Protein AF-A0A2I2KZJ0-F1 (afdb_monomer)

Sequence (328 aa):
MTGVVAREESARGPGPATGVVRAPDATVTELGDTELGDTAPAVASHPLDNPALGSLLGAHAHLAVRRGRVLRYPSDVAPFVALPDDPDSDTWRDVADLLSPGAILPLVDVGNAGPPGWEVLGSAGGVQLVDADLIAAPDGEAVRLGPDDVEDILALIERTRPGPFQARTIELGTYLGIRRGGRLVAMAGERLHPPGWTEISAVCTDPAVRGQGLATRLVRAVAAGIRERGETPFLHTAADNTGAIRLYEHLGFRLRRQVRFTLARVPGTPADGPLPSKPFADAHDAGAPHSAVVPPVPAPAPRDGSDPTPRDGFAADAGPRGGPGARG

Nearest PDB structures (foldseek):
  3ec4-assembly2_B  TM=9.018E-01  e=2.871E-23  Novosphingobium aromaticivorans DSM 12444
  3ec4-assembly1_A  TM=8.992E-01  e=7.187E-23  Novosphingobium aromaticivorans DSM 12444
  4ius-assembly1_A  TM=6.302E-01  e=5.620E-09  Kribbella flavida DSM 17836
  7pk1-assembly1_A  TM=6.268E-01  e=6.240E-07  Bos taurus
  7b3a-assembly1_A  TM=5.814E-01  e=2.817E-07  Paenibacillus larvae subsp. larvae

pLDDT: mean 75.5, std 26.69, range [26.11, 98.88]

Structure (mmCIF, N/CA/C/O backbone):
data_AF-A0A2I2KZJ0-F1
#
_entry.id   AF-A0A2I2KZJ0-F1
#
loop_
_atom_site.group_PDB
_atom_s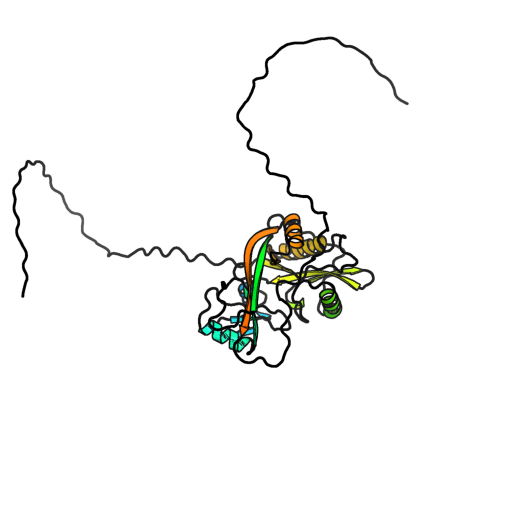ite.id
_atom_site.type_symbol
_atom_site.label_atom_id
_atom_site.label_alt_id
_atom_site.label_comp_id
_atom_site.label_asym_id
_atom_site.label_entity_id
_atom_site.label_seq_id
_atom_site.pdbx_PDB_ins_code
_atom_site.Cartn_x
_atom_site.Cartn_y
_atom_site.Cartn_z
_atom_site.occupancy
_atom_site.B_iso_or_equiv
_atom_site.auth_seq_id
_atom_site.auth_comp_id
_atom_site.auth_asym_id
_atom_site.auth_atom_id
_atom_site.pdbx_PDB_model_num
ATOM 1 N N . MET A 1 1 ? 65.565 22.387 -38.648 1.00 39.06 1 MET A N 1
ATOM 2 C CA . MET A 1 1 ? 65.446 23.044 -37.331 1.00 39.06 1 MET A CA 1
ATOM 3 C C . MET A 1 1 ? 64.611 22.096 -36.474 1.00 39.06 1 MET A C 1
ATOM 5 O O . MET A 1 1 ? 63.409 22.071 -36.673 1.00 39.06 1 MET A O 1
ATOM 9 N N . THR A 1 2 ? 65.164 21.129 -35.721 1.00 28.55 2 THR A N 1
ATOM 10 C CA . THR A 1 2 ? 66.481 21.041 -35.019 1.00 28.55 2 THR A CA 1
ATOM 11 C C . THR A 1 2 ? 66.535 21.999 -33.820 1.00 28.55 2 THR A C 1
ATOM 13 O O . THR A 1 2 ? 66.273 23.172 -34.058 1.00 28.55 2 THR A O 1
ATOM 16 N N . GLY A 1 3 ? 66.880 21.632 -32.571 1.00 26.11 3 GLY A N 1
ATOM 17 C CA . GLY A 1 3 ? 67.171 20.333 -31.900 1.00 26.11 3 GLY A CA 1
ATOM 18 C C . GLY A 1 3 ? 66.501 20.290 -30.492 1.00 26.11 3 GLY A C 1
ATOM 19 O O . GLY A 1 3 ? 65.551 21.037 -30.301 1.00 26.11 3 GLY A O 1
ATOM 20 N N . VAL A 1 4 ? 66.814 19.468 -29.467 1.00 26.92 4 VAL A N 1
ATOM 21 C CA . VAL A 1 4 ? 68.075 18.820 -29.002 1.00 26.92 4 VAL A CA 1
ATOM 22 C C . VAL A 1 4 ? 69.180 19.874 -28.776 1.00 26.92 4 VAL A C 1
ATOM 24 O O . VAL A 1 4 ? 69.439 20.615 -29.716 1.00 26.92 4 VAL A O 1
ATOM 27 N N . VAL A 1 5 ? 69.867 20.088 -27.637 1.00 29.73 5 VAL A N 1
ATOM 28 C CA . VAL A 1 5 ? 70.175 19.426 -26.322 1.00 29.73 5 VAL A CA 1
ATOM 29 C C . VAL A 1 5 ? 70.066 20.514 -25.199 1.00 29.73 5 VAL A C 1
ATOM 31 O O . VAL A 1 5 ? 69.985 21.683 -25.552 1.00 29.73 5 VAL A O 1
ATOM 34 N N . ALA A 1 6 ? 69.925 20.328 -23.871 1.00 27.88 6 ALA A N 1
ATOM 35 C CA . ALA A 1 6 ? 70.498 19.465 -22.809 1.00 27.88 6 ALA A CA 1
ATOM 36 C C . ALA A 1 6 ? 71.827 19.946 -22.140 1.00 27.88 6 ALA A C 1
ATOM 38 O O . ALA A 1 6 ? 72.789 20.209 -22.851 1.00 27.88 6 ALA A O 1
ATOM 39 N N . ARG A 1 7 ? 71.870 19.866 -20.785 1.00 29.20 7 ARG A N 1
ATOM 40 C CA . ARG A 1 7 ? 73.024 19.727 -19.835 1.00 29.20 7 ARG A CA 1
ATOM 41 C C . ARG A 1 7 ? 73.740 20.937 -19.164 1.00 29.20 7 ARG A C 1
ATOM 43 O O . ARG A 1 7 ? 73.647 22.071 -19.607 1.00 29.20 7 ARG A O 1
ATOM 50 N N . GLU A 1 8 ? 74.447 20.547 -18.081 1.00 28.95 8 GLU A N 1
ATOM 51 C CA . GLU A 1 8 ? 75.452 21.192 -17.192 1.00 28.95 8 GLU A CA 1
ATOM 52 C C . GLU A 1 8 ? 74.986 22.263 -16.164 1.00 28.95 8 GLU A C 1
ATOM 54 O O . GLU A 1 8 ? 74.209 23.138 -16.525 1.00 28.95 8 GLU A O 1
ATOM 59 N N . GLU A 1 9 ? 75.398 22.350 -14.875 1.00 29.48 9 GLU A N 1
ATOM 60 C CA . GLU A 1 9 ? 76.060 21.501 -13.825 1.00 29.48 9 GLU A CA 1
ATOM 61 C C . GLU A 1 9 ? 77.161 22.274 -13.024 1.00 29.48 9 GLU A C 1
ATOM 63 O O . GLU A 1 9 ? 77.732 23.233 -13.531 1.00 29.48 9 GLU A O 1
ATOM 68 N N . SER A 1 10 ? 77.482 21.829 -11.786 1.00 31.91 10 SER A N 1
ATOM 69 C CA . SER A 1 10 ? 78.539 22.313 -10.844 1.00 31.91 10 SER A CA 1
ATOM 70 C C . SER A 1 10 ? 78.296 23.647 -10.092 1.00 31.91 10 SER A C 1
ATOM 72 O O . SER A 1 10 ? 77.778 24.591 -10.670 1.00 31.91 10 SER A O 1
ATOM 74 N N . ALA A 1 11 ? 78.691 23.858 -8.813 1.00 32.78 11 ALA A N 1
ATOM 75 C CA . ALA A 1 11 ? 79.296 23.031 -7.726 1.00 32.78 11 ALA A CA 1
ATOM 76 C C . ALA A 1 11 ? 79.111 23.782 -6.342 1.00 32.78 11 ALA A C 1
ATOM 78 O O . ALA A 1 11 ? 78.287 24.686 -6.296 1.00 32.78 11 ALA A O 1
ATOM 79 N N . ARG A 1 12 ? 79.770 23.568 -5.171 1.00 33.50 12 ARG A N 1
ATOM 80 C CA . ARG A 1 12 ? 80.971 22.773 -4.788 1.00 33.50 12 ARG A CA 1
ATOM 81 C C . ARG A 1 12 ? 81.121 22.330 -3.294 1.00 33.50 12 ARG A C 1
ATOM 83 O O . ARG A 1 12 ? 81.939 21.447 -3.067 1.00 33.50 12 ARG A O 1
ATOM 90 N N . GLY A 1 13 ? 80.417 22.880 -2.284 1.00 29.12 13 GLY A N 1
ATOM 91 C CA . GLY A 1 13 ? 80.534 22.485 -0.842 1.00 29.12 13 GLY A CA 1
ATOM 92 C C . GLY A 1 13 ? 80.779 23.656 0.146 1.00 29.12 13 GLY A C 1
ATOM 93 O O . GLY A 1 13 ? 80.518 24.786 -0.270 1.00 29.12 13 GLY A O 1
ATOM 94 N N . PRO A 1 14 ? 81.313 23.460 1.391 1.00 42.22 14 PRO A N 1
ATOM 95 C CA . PRO A 1 14 ? 81.738 22.189 2.030 1.00 42.22 14 PRO A CA 1
ATOM 96 C C . PRO A 1 14 ? 81.503 21.995 3.577 1.00 42.22 14 PRO A C 1
ATOM 98 O O . PRO A 1 14 ? 81.812 22.875 4.372 1.00 42.22 14 PRO A O 1
ATOM 101 N N . GLY A 1 15 ? 81.168 20.761 4.008 1.00 27.44 15 GLY A N 1
ATOM 102 C CA . GLY A 1 15 ? 81.534 20.138 5.319 1.00 27.44 15 GLY A CA 1
ATOM 103 C C . GLY A 1 15 ? 80.960 20.692 6.651 1.00 27.44 15 GLY A C 1
ATOM 104 O O . GLY A 1 15 ? 80.234 21.682 6.629 1.00 27.44 15 GLY A O 1
ATOM 105 N N . PRO A 1 16 ? 81.293 20.092 7.830 1.00 40.75 16 PRO A N 1
ATOM 106 C CA . PRO A 1 16 ? 82.106 18.887 8.091 1.00 40.75 16 PRO A CA 1
ATOM 107 C C . PRO A 1 16 ? 81.351 17.726 8.815 1.00 40.75 16 PRO A C 1
ATOM 109 O O . PRO A 1 16 ? 80.159 17.808 9.085 1.00 40.75 16 PRO A O 1
ATOM 112 N N . ALA A 1 17 ? 82.054 16.621 9.111 1.00 31.12 17 ALA A N 1
ATOM 113 C CA . ALA A 1 17 ? 81.502 15.318 9.538 1.00 31.12 17 ALA A CA 1
ATOM 114 C C . ALA A 1 17 ? 81.618 14.995 11.049 1.00 31.12 17 ALA A C 1
ATOM 116 O O . ALA A 1 17 ? 82.379 15.649 11.757 1.00 31.12 17 ALA A O 1
ATOM 117 N N . THR A 1 18 ? 80.976 13.904 11.517 1.00 30.20 18 THR A N 1
ATOM 118 C CA . THR A 1 18 ? 81.601 12.826 12.345 1.00 30.20 18 THR A CA 1
ATOM 119 C C . THR A 1 18 ? 80.647 11.647 12.650 1.00 30.20 18 THR A C 1
ATOM 121 O O . THR A 1 18 ? 79.442 11.841 12.742 1.00 30.20 18 THR A O 1
ATOM 124 N N . GLY A 1 19 ? 81.201 10.439 12.875 1.00 28.17 19 GLY A N 1
ATOM 125 C CA . GLY A 1 19 ? 80.529 9.310 13.561 1.00 28.17 19 GLY A CA 1
ATOM 126 C C . GLY A 1 19 ? 80.172 8.077 12.706 1.00 28.17 19 GLY A C 1
ATOM 127 O O . GLY A 1 19 ? 79.321 8.158 11.830 1.00 28.17 19 GLY A O 1
ATOM 128 N N . VAL A 1 20 ? 80.777 6.911 12.996 1.00 30.72 20 VAL A N 1
ATOM 129 C CA . VAL A 1 20 ? 80.463 5.599 12.374 1.00 30.72 20 VAL A CA 1
ATOM 130 C C . VAL A 1 20 ? 80.607 4.465 13.399 1.00 30.72 20 VAL A C 1
ATOM 132 O O . VAL A 1 20 ? 81.705 4.284 13.920 1.00 30.72 20 VAL A O 1
ATOM 135 N N . VAL A 1 21 ? 79.564 3.643 13.613 1.00 29.55 21 VAL A N 1
ATOM 136 C CA . VAL A 1 21 ? 79.683 2.293 14.218 1.00 29.55 21 VAL A CA 1
ATOM 137 C C . VAL A 1 21 ? 78.681 1.292 13.602 1.00 29.55 21 VAL A C 1
ATOM 139 O O . VAL A 1 21 ? 77.487 1.351 13.859 1.00 29.55 21 VAL A O 1
ATOM 142 N N . ARG A 1 22 ? 79.232 0.376 12.795 1.00 26.27 22 ARG A N 1
ATOM 143 C CA . ARG A 1 22 ? 78.913 -1.054 12.541 1.00 26.27 22 ARG A CA 1
ATOM 144 C C . ARG A 1 22 ? 77.548 -1.679 12.948 1.00 26.27 22 ARG A C 1
ATOM 146 O O . ARG A 1 22 ? 77.149 -1.620 14.104 1.00 26.27 22 ARG A O 1
ATOM 153 N N . ALA A 1 23 ? 76.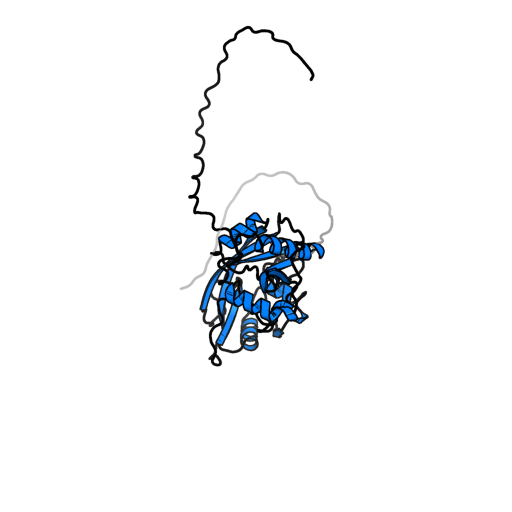970 -2.463 12.025 1.00 31.38 23 ALA A N 1
ATOM 154 C CA . ALA A 1 23 ? 75.890 -3.448 12.251 1.00 31.38 23 ALA A CA 1
ATOM 155 C C . ALA A 1 23 ? 76.406 -4.845 12.703 1.00 31.38 23 ALA A C 1
ATOM 157 O O . ALA A 1 23 ? 77.623 -5.045 12.808 1.00 31.38 23 ALA A O 1
ATOM 158 N N . PRO A 1 24 ? 75.503 -5.815 12.962 1.00 35.47 24 PRO A N 1
ATOM 159 C CA . PRO A 1 24 ? 75.423 -6.979 12.053 1.00 35.47 24 PRO A CA 1
ATOM 160 C C . PRO A 1 24 ? 73.985 -7.416 11.666 1.00 35.47 24 PRO A C 1
ATOM 162 O O . PRO A 1 24 ? 73.004 -6.815 12.093 1.00 35.47 24 PRO A O 1
ATOM 165 N N . ASP A 1 25 ? 73.897 -8.446 10.817 1.00 28.50 25 ASP A N 1
ATOM 166 C CA . ASP A 1 25 ? 72.740 -8.868 10.004 1.00 28.50 25 ASP A CA 1
ATOM 167 C C . ASP A 1 25 ? 71.469 -9.378 10.713 1.00 28.50 25 ASP A C 1
ATOM 169 O O . ASP A 1 25 ? 71.530 -10.086 11.718 1.00 28.50 25 ASP A O 1
ATOM 173 N N . ALA A 1 26 ? 70.331 -9.185 10.028 1.00 29.72 26 ALA A N 1
ATOM 174 C CA . ALA A 1 26 ? 69.198 -10.119 10.016 1.00 29.72 26 ALA A CA 1
ATOM 175 C C . ALA A 1 26 ? 68.416 -10.042 8.677 1.00 29.72 26 ALA A C 1
ATOM 177 O O . ALA A 1 26 ? 67.566 -9.179 8.499 1.00 29.72 26 ALA A O 1
ATOM 178 N N . THR A 1 27 ? 68.745 -10.946 7.744 1.00 29.61 27 THR A N 1
ATOM 179 C CA . THR A 1 27 ? 67.929 -11.471 6.613 1.00 29.61 27 THR A CA 1
ATOM 180 C C . THR A 1 27 ? 66.821 -10.605 5.979 1.00 29.61 27 THR A C 1
ATOM 182 O O . THR A 1 27 ? 65.762 -10.393 6.565 1.00 29.61 27 THR A O 1
ATOM 185 N N . VAL A 1 28 ? 66.983 -10.295 4.686 1.00 30.67 28 VAL A N 1
ATOM 186 C CA . VAL A 1 28 ? 65.907 -9.807 3.798 1.00 30.67 28 VAL A CA 1
ATOM 187 C C . VAL A 1 28 ? 64.782 -10.840 3.660 1.00 30.67 28 VAL A C 1
ATOM 189 O O . VAL A 1 28 ? 65.042 -12.016 3.407 1.00 30.67 28 VAL A O 1
ATOM 192 N N . THR A 1 29 ? 63.526 -10.394 3.725 1.00 30.47 29 THR A N 1
ATOM 193 C CA . THR A 1 29 ? 62.368 -11.085 3.129 1.00 30.47 29 THR A CA 1
ATOM 194 C C . THR A 1 29 ? 61.312 -10.042 2.761 1.00 30.47 29 THR A C 1
ATOM 196 O O . THR A 1 29 ? 60.392 -9.776 3.531 1.00 30.47 29 THR A O 1
ATOM 199 N N . GLU A 1 30 ? 61.457 -9.418 1.591 1.00 29.36 30 GLU A N 1
ATOM 200 C CA . GLU A 1 30 ? 60.399 -8.572 1.031 1.00 29.36 30 GLU A CA 1
ATOM 201 C C . GLU A 1 30 ? 59.305 -9.473 0.444 1.00 29.36 30 GLU A C 1
ATOM 203 O O . GLU A 1 30 ? 59.494 -10.138 -0.575 1.00 29.36 30 GLU A O 1
ATOM 208 N N . LEU A 1 31 ? 58.163 -9.524 1.131 1.00 35.72 31 LEU A N 1
ATOM 209 C CA . LEU A 1 31 ? 56.907 -10.006 0.564 1.00 35.72 31 LEU A CA 1
ATOM 210 C C . LEU A 1 31 ? 56.256 -8.828 -0.166 1.00 35.72 31 LEU A C 1
ATOM 212 O O . LEU A 1 31 ? 56.188 -7.731 0.382 1.00 35.72 31 LEU A O 1
ATOM 216 N N . GLY A 1 32 ? 55.856 -9.057 -1.417 1.00 29.45 32 GLY A N 1
ATOM 217 C CA . GLY A 1 32 ? 55.590 -7.985 -2.378 1.00 29.45 32 GLY A CA 1
ATOM 218 C C . GLY A 1 32 ? 54.376 -7.107 -2.072 1.00 29.45 32 GLY A C 1
ATOM 219 O O . GLY A 1 32 ? 53.441 -7.513 -1.376 1.00 29.45 32 GLY A O 1
ATOM 220 N N . ASP A 1 33 ? 54.395 -5.915 -2.673 1.00 36.22 33 ASP A N 1
ATOM 221 C CA . ASP A 1 33 ? 53.327 -4.922 -2.603 1.00 36.22 33 ASP A CA 1
ATOM 222 C C . ASP A 1 33 ? 51.964 -5.545 -2.920 1.00 36.22 33 ASP A C 1
ATOM 224 O O . ASP A 1 33 ? 51.686 -5.979 -4.039 1.00 36.22 33 ASP A O 1
ATOM 228 N N . THR A 1 34 ? 51.095 -5.576 -1.913 1.00 34.12 34 THR A N 1
ATOM 229 C CA . THR A 1 34 ? 49.680 -5.895 -2.083 1.00 34.12 34 THR A CA 1
ATOM 230 C C . THR A 1 34 ? 48.907 -4.619 -1.805 1.00 34.12 34 THR A C 1
ATOM 232 O O . THR A 1 34 ? 48.799 -4.203 -0.651 1.00 34.12 34 THR A O 1
ATOM 235 N N . GLU A 1 35 ? 48.394 -3.979 -2.856 1.00 37.09 35 GLU A N 1
ATOM 236 C CA . GLU A 1 35 ? 47.525 -2.814 -2.707 1.00 37.09 35 GLU A CA 1
ATOM 237 C C . GLU A 1 35 ? 46.294 -3.200 -1.879 1.00 37.09 35 GLU A C 1
ATOM 239 O O . GLU A 1 35 ? 45.410 -3.928 -2.337 1.00 37.09 35 GLU A O 1
ATOM 244 N N . LEU A 1 36 ? 46.219 -2.685 -0.650 1.00 38.47 36 LEU A N 1
ATOM 245 C CA . LEU A 1 36 ? 44.990 -2.665 0.136 1.00 38.47 36 LEU A CA 1
ATOM 246 C C . LEU A 1 36 ? 44.047 -1.631 -0.482 1.00 38.47 36 LEU A C 1
ATOM 248 O O . LEU A 1 36 ? 43.908 -0.511 0.008 1.00 38.47 36 LEU A O 1
ATOM 252 N N . GLY A 1 37 ? 43.427 -2.017 -1.597 1.00 35.66 37 GLY A N 1
ATOM 253 C CA . GLY A 1 37 ? 42.339 -1.271 -2.206 1.00 35.66 37 GLY A CA 1
ATOM 254 C C . GLY A 1 37 ? 41.192 -1.159 -1.209 1.00 35.66 37 GLY A C 1
ATOM 255 O O . GLY A 1 37 ? 40.518 -2.150 -0.930 1.00 35.66 37 GLY A O 1
ATOM 256 N N . ASP A 1 38 ? 40.985 0.044 -0.673 1.00 40.66 38 ASP A N 1
ATOM 257 C CA . ASP A 1 38 ? 39.919 0.360 0.279 1.00 40.66 38 ASP A CA 1
ATOM 258 C C . ASP A 1 38 ? 38.555 0.406 -0.428 1.00 40.66 38 ASP A C 1
ATOM 260 O O . ASP A 1 38 ? 37.918 1.448 -0.595 1.00 40.66 38 ASP A O 1
ATOM 264 N N . THR A 1 39 ? 38.097 -0.760 -0.888 1.00 43.25 39 THR A N 1
ATOM 265 C CA . THR A 1 39 ? 36.690 -0.978 -1.206 1.00 43.25 39 THR A CA 1
ATOM 266 C C . THR A 1 39 ? 35.924 -1.047 0.107 1.00 43.25 39 THR A C 1
ATOM 268 O O . THR A 1 39 ? 35.625 -2.136 0.610 1.00 43.25 39 THR A O 1
ATOM 271 N N . ALA A 1 40 ? 35.607 0.129 0.654 1.00 40.22 40 ALA A N 1
ATOM 272 C CA . ALA A 1 40 ? 34.630 0.274 1.722 1.00 40.22 40 ALA A CA 1
ATOM 273 C C . ALA A 1 40 ? 33.394 -0.587 1.385 1.00 40.22 40 ALA A C 1
ATOM 275 O O . ALA A 1 40 ? 32.919 -0.546 0.242 1.00 40.22 40 ALA A O 1
ATOM 276 N N . PRO A 1 41 ? 32.891 -1.407 2.326 1.00 39.59 41 PRO A N 1
ATOM 277 C CA . PRO A 1 41 ? 31.859 -2.387 2.021 1.00 39.59 41 PRO A CA 1
ATOM 278 C C . PRO A 1 41 ? 30.624 -1.679 1.471 1.00 39.59 41 PRO A C 1
ATOM 280 O O . PRO A 1 41 ? 30.109 -0.752 2.099 1.00 39.59 41 PRO A O 1
ATOM 283 N N . ALA A 1 42 ? 30.153 -2.123 0.302 1.00 50.34 42 ALA A N 1
ATOM 284 C CA . ALA A 1 42 ? 28.948 -1.590 -0.317 1.00 50.34 42 ALA A CA 1
ATOM 285 C C . ALA A 1 42 ? 27.796 -1.672 0.693 1.00 50.34 42 ALA A C 1
ATOM 287 O O . ALA A 1 42 ? 27.386 -2.764 1.091 1.00 50.34 42 ALA A O 1
ATOM 288 N N . VAL A 1 43 ? 27.330 -0.508 1.156 1.00 50.97 43 VAL A N 1
ATOM 289 C CA . VAL A 1 43 ? 26.323 -0.419 2.215 1.00 50.97 43 VAL A CA 1
ATOM 290 C C . VAL A 1 43 ? 25.049 -1.070 1.695 1.00 50.97 43 VAL A C 1
ATOM 292 O O . VAL A 1 43 ? 24.444 -0.568 0.750 1.00 50.97 43 VAL A O 1
ATOM 295 N N . ALA A 1 44 ? 24.671 -2.206 2.285 1.00 63.28 44 ALA A N 1
ATOM 296 C CA . ALA A 1 44 ? 23.503 -2.962 1.855 1.00 63.28 44 ALA A CA 1
ATOM 297 C C . ALA A 1 44 ? 22.259 -2.060 1.880 1.00 63.28 44 ALA A C 1
ATOM 299 O O . ALA A 1 44 ? 21.965 -1.445 2.911 1.00 63.28 44 ALA A O 1
ATOM 300 N N . SER A 1 45 ? 21.549 -1.966 0.751 1.00 84.25 45 SER A N 1
ATOM 301 C CA . SER A 1 45 ? 20.348 -1.138 0.649 1.00 84.25 45 SER A CA 1
ATOM 302 C C . SER A 1 45 ? 19.301 -1.613 1.661 1.00 84.25 45 SER A C 1
ATOM 304 O O . SER A 1 45 ? 19.106 -2.811 1.890 1.00 84.25 45 SER A O 1
ATOM 306 N N . HIS A 1 46 ? 18.659 -0.666 2.348 1.00 92.88 46 HIS A N 1
ATOM 307 C CA . HIS A 1 46 ? 17.712 -1.003 3.407 1.00 92.88 46 HIS A CA 1
ATOM 308 C C . HIS A 1 46 ? 16.469 -1.663 2.780 1.00 92.88 46 HIS A C 1
ATOM 310 O O . HIS A 1 46 ? 16.042 -1.221 1.712 1.00 92.88 46 HIS A O 1
ATOM 316 N N . PRO A 1 47 ? 15.798 -2.637 3.429 1.00 94.25 47 PRO A N 1
ATOM 317 C CA . PRO A 1 47 ? 14.631 -3.318 2.844 1.00 94.25 47 PRO A CA 1
ATOM 318 C C . PRO A 1 47 ? 13.487 -2.386 2.400 1.00 94.25 47 PRO A C 1
ATOM 320 O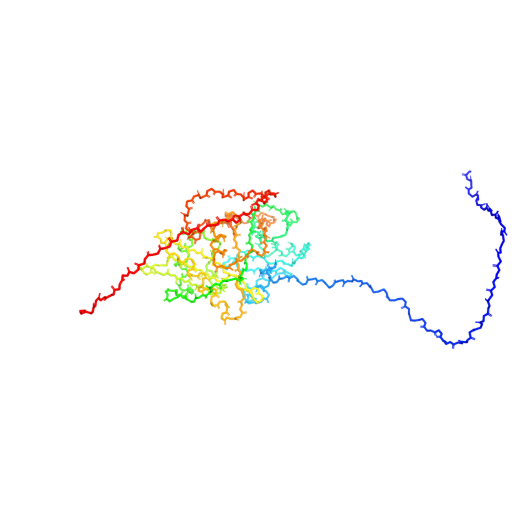 O . PRO A 1 47 ? 12.687 -2.749 1.541 1.00 94.25 47 PRO A O 1
ATOM 323 N N . LEU A 1 48 ? 13.422 -1.175 2.967 1.00 94.88 48 LEU A N 1
ATOM 324 C CA . LEU A 1 48 ? 12.462 -0.128 2.596 1.00 94.88 48 LEU A CA 1
ATOM 325 C C . LEU A 1 48 ? 12.922 0.826 1.482 1.00 94.88 48 LEU A C 1
ATOM 327 O O . LEU A 1 48 ? 12.148 1.699 1.098 1.00 94.88 48 LEU A O 1
ATOM 331 N N . ASP A 1 49 ? 14.142 0.714 0.962 1.00 92.81 49 ASP A N 1
ATOM 332 C CA . ASP A 1 49 ? 14.562 1.497 -0.209 1.00 92.81 49 ASP A CA 1
ATOM 333 C C . ASP A 1 49 ? 14.052 0.871 -1.512 1.00 92.81 49 ASP A C 1
ATOM 335 O O . ASP A 1 49 ? 13.674 1.599 -2.425 1.00 92.81 49 ASP A O 1
ATOM 339 N N . ASN A 1 50 ? 13.900 -0.459 -1.545 1.00 92.88 50 ASN A N 1
ATOM 340 C CA . ASN A 1 50 ? 13.239 -1.180 -2.634 1.00 92.88 50 ASN A CA 1
ATOM 341 C C . ASN A 1 50 ? 12.189 -2.191 -2.103 1.00 92.88 50 ASN A C 1
ATOM 343 O O . ASN A 1 50 ? 12.339 -3.412 -2.241 1.00 92.88 50 ASN A O 1
ATOM 347 N N . PRO A 1 51 ? 11.103 -1.707 -1.463 1.00 95.12 51 PRO A N 1
ATOM 348 C CA . PRO A 1 51 ? 10.168 -2.557 -0.725 1.00 95.12 51 PRO A CA 1
ATOM 349 C C . PRO A 1 51 ? 9.352 -3.475 -1.641 1.00 95.12 51 PRO A C 1
ATOM 351 O O . PRO A 1 51 ? 8.964 -4.569 -1.230 1.00 95.12 51 PRO A O 1
ATOM 354 N N . ALA A 1 52 ? 9.115 -3.074 -2.895 1.00 95.44 52 ALA A N 1
ATOM 355 C CA . ALA A 1 52 ? 8.447 -3.913 -3.886 1.00 95.44 52 ALA A CA 1
ATOM 356 C C . ALA A 1 52 ? 9.317 -5.119 -4.288 1.00 95.44 52 ALA A C 1
ATOM 358 O O . ALA A 1 52 ? 8.803 -6.238 -4.335 1.00 95.44 52 ALA A O 1
ATOM 359 N N . LEU A 1 53 ? 10.627 -4.920 -4.502 1.00 95.38 53 LEU A N 1
ATOM 360 C CA . LEU A 1 53 ? 11.566 -6.008 -4.792 1.00 95.38 53 LEU A CA 1
ATOM 361 C C . LEU A 1 53 ? 11.689 -6.959 -3.599 1.00 95.38 53 LEU A C 1
ATOM 363 O O . LEU A 1 53 ? 11.549 -8.168 -3.768 1.00 95.38 53 LEU A O 1
ATOM 367 N N . GLY A 1 54 ? 11.860 -6.418 -2.388 1.00 96.38 54 GLY A N 1
ATOM 368 C CA . GLY A 1 54 ? 11.910 -7.217 -1.160 1.00 96.38 54 GLY A CA 1
ATOM 369 C C . GLY A 1 54 ? 10.641 -8.048 -0.931 1.00 96.38 54 GLY A C 1
ATOM 370 O O . GLY A 1 54 ? 10.738 -9.205 -0.531 1.00 96.38 54 GLY A O 1
ATOM 371 N N . SER A 1 55 ? 9.461 -7.501 -1.250 1.00 98.12 55 SER A N 1
ATOM 372 C CA . SER A 1 55 ? 8.187 -8.235 -1.172 1.00 98.12 55 SER A CA 1
ATOM 373 C C . SER A 1 55 ? 8.133 -9.398 -2.167 1.00 98.12 55 SER A C 1
ATOM 375 O O . SER A 1 55 ? 7.848 -10.530 -1.786 1.00 98.12 55 SER A O 1
ATOM 377 N N . LEU A 1 56 ? 8.422 -9.123 -3.445 1.00 98.25 56 LEU A N 1
ATOM 378 C CA . LEU A 1 56 ? 8.293 -10.080 -4.554 1.00 98.25 56 LEU A CA 1
ATOM 379 C C . LEU A 1 56 ? 9.418 -11.134 -4.592 1.00 98.25 56 LEU A C 1
ATOM 381 O O . LEU A 1 56 ? 9.283 -12.146 -5.276 1.00 98.25 56 LEU A O 1
ATOM 385 N N . LEU A 1 57 ? 10.512 -10.923 -3.855 1.00 97.25 57 LEU A N 1
ATOM 386 C CA . LEU A 1 57 ? 11.525 -11.945 -3.555 1.00 97.25 57 LEU A CA 1
ATOM 387 C C . LEU A 1 57 ? 11.239 -12.717 -2.252 1.00 97.25 57 LEU A C 1
ATOM 389 O O . LEU A 1 57 ? 11.807 -13.789 -2.057 1.00 97.25 57 LEU A O 1
ATOM 393 N N . GLY A 1 58 ? 10.401 -12.168 -1.368 1.00 97.12 58 GLY A N 1
ATOM 394 C CA . GLY A 1 58 ? 10.074 -12.702 -0.046 1.00 97.12 58 GLY A CA 1
ATOM 395 C C . GLY A 1 58 ? 8.643 -13.233 0.041 1.00 97.12 58 GLY A C 1
ATOM 396 O O . GLY A 1 58 ? 8.259 -14.135 -0.703 1.00 97.12 58 GLY A O 1
ATOM 397 N N . ALA A 1 59 ? 7.842 -12.682 0.958 1.00 97.81 59 ALA A N 1
ATOM 398 C CA . ALA A 1 59 ? 6.488 -13.161 1.260 1.00 97.81 59 ALA A CA 1
ATOM 399 C C . ALA A 1 59 ? 5.571 -13.244 0.020 1.00 97.81 59 ALA A C 1
ATOM 401 O O . ALA A 1 59 ? 4.782 -14.181 -0.120 1.00 97.81 59 ALA A O 1
ATOM 402 N N . HIS A 1 60 ? 5.715 -12.309 -0.924 1.00 98.50 60 HIS A N 1
ATOM 403 C CA . HIS A 1 60 ? 4.905 -12.231 -2.143 1.00 98.50 60 HIS A CA 1
ATOM 404 C C . HIS A 1 60 ? 5.557 -12.923 -3.353 1.00 98.50 60 HIS A C 1
ATOM 406 O O . HIS A 1 60 ? 5.106 -12.731 -4.480 1.00 98.50 60 HIS A O 1
ATOM 412 N N . ALA A 1 61 ? 6.567 -13.780 -3.155 1.00 98.31 61 ALA A N 1
ATOM 413 C CA . ALA A 1 61 ? 7.149 -14.592 -4.231 1.00 98.31 61 ALA A CA 1
ATOM 414 C C . ALA A 1 61 ? 6.110 -15.489 -4.938 1.00 98.31 61 ALA A C 1
ATOM 416 O O . ALA A 1 61 ? 6.223 -15.748 -6.134 1.00 98.31 61 ALA A O 1
ATOM 417 N N . HIS A 1 62 ? 5.055 -15.905 -4.228 1.00 97.94 62 HIS A N 1
ATOM 418 C CA . HIS A 1 62 ? 3.926 -16.654 -4.792 1.00 97.94 62 HIS A CA 1
ATOM 419 C C . HIS A 1 62 ? 3.024 -15.818 -5.729 1.00 97.94 62 HIS A C 1
ATOM 421 O O . HIS A 1 62 ? 2.257 -16.382 -6.506 1.00 97.94 62 HIS A O 1
ATOM 427 N N . LEU A 1 63 ? 3.147 -14.485 -5.691 1.00 98.06 63 LEU A N 1
ATOM 428 C CA . LEU A 1 63 ? 2.483 -13.526 -6.581 1.00 98.06 63 LEU A CA 1
ATOM 429 C C . LEU A 1 63 ? 3.441 -12.972 -7.654 1.00 98.06 63 LEU A C 1
ATOM 431 O O . LEU A 1 63 ? 3.053 -12.095 -8.418 1.00 98.06 63 LEU A O 1
ATOM 435 N N . ALA A 1 64 ? 4.699 -13.416 -7.719 1.00 97.62 64 ALA A N 1
ATOM 436 C CA . ALA A 1 64 ? 5.712 -12.752 -8.534 1.00 97.62 64 ALA A CA 1
ATOM 437 C C . ALA A 1 64 ? 5.707 -13.202 -10.006 1.00 97.62 64 ALA A C 1
ATOM 439 O O . ALA A 1 64 ? 6.127 -14.309 -10.345 1.00 97.62 64 ALA A O 1
ATOM 440 N N . VAL A 1 65 ? 5.330 -12.294 -10.911 1.00 97.12 65 VAL A N 1
ATOM 441 C CA . VAL A 1 65 ? 5.558 -12.450 -12.354 1.00 97.12 65 VAL A CA 1
ATOM 442 C C . VAL A 1 65 ? 6.955 -11.913 -12.679 1.00 97.12 65 VAL A C 1
ATOM 444 O O . VAL A 1 65 ? 7.220 -10.724 -12.493 1.00 97.12 65 VAL A O 1
ATOM 447 N N . ARG A 1 66 ? 7.859 -12.781 -13.148 1.00 96.38 66 ARG A N 1
ATOM 448 C CA . ARG A 1 66 ? 9.273 -12.458 -13.415 1.00 96.38 66 ARG A CA 1
ATOM 449 C C . ARG A 1 66 ? 9.579 -12.374 -14.908 1.00 96.38 66 ARG A C 1
ATOM 451 O O . ARG A 1 66 ? 9.178 -13.253 -15.667 1.00 96.38 66 ARG A O 1
ATOM 458 N N . ARG A 1 67 ? 10.424 -11.413 -15.291 1.00 95.25 67 ARG A N 1
ATOM 459 C CA . ARG A 1 67 ? 11.225 -11.472 -16.520 1.00 95.25 67 ARG A CA 1
ATOM 460 C C . ARG A 1 67 ? 12.642 -10.970 -16.227 1.00 95.25 67 ARG A C 1
ATOM 462 O O . ARG A 1 67 ? 12.804 -9.853 -15.753 1.00 95.25 67 ARG A O 1
ATOM 469 N N . GLY A 1 68 ? 13.645 -11.833 -16.407 1.00 93.69 68 GLY A N 1
ATOM 470 C CA . GLY A 1 68 ? 15.040 -11.548 -16.046 1.00 93.69 68 GLY A CA 1
ATOM 471 C C . GLY A 1 68 ? 15.201 -11.014 -14.614 1.00 93.69 68 GLY A C 1
ATOM 472 O O . GLY A 1 68 ? 14.881 -11.712 -13.638 1.00 93.69 68 GLY A O 1
ATOM 473 N N . ARG A 1 69 ? 15.698 -9.773 -14.495 1.00 93.25 69 ARG A N 1
ATOM 474 C CA . ARG A 1 69 ? 15.856 -9.047 -13.215 1.00 93.25 69 ARG A CA 1
ATOM 475 C C . ARG A 1 69 ? 14.582 -8.324 -12.746 1.00 93.25 69 ARG A C 1
ATOM 477 O O . ARG A 1 69 ? 14.527 -7.917 -11.590 1.00 93.25 69 ARG A O 1
ATOM 484 N N . VAL A 1 70 ? 13.569 -8.183 -13.602 1.00 94.88 70 VAL A N 1
ATOM 485 C CA . VAL A 1 70 ? 12.310 -7.476 -13.320 1.00 94.88 70 VAL A CA 1
ATOM 486 C C . VAL A 1 70 ? 11.294 -8.411 -12.662 1.00 94.88 70 VAL A C 1
ATOM 488 O O . VAL A 1 70 ? 11.096 -9.548 -13.104 1.00 94.88 70 VAL A O 1
ATOM 491 N N . LEU A 1 71 ? 10.600 -7.909 -11.639 1.00 96.19 71 LEU A N 1
ATOM 492 C CA . LEU A 1 71 ? 9.427 -8.547 -11.037 1.00 96.19 71 LEU A CA 1
ATOM 493 C C . LEU A 1 71 ? 8.220 -7.609 -11.105 1.00 96.19 71 LEU A C 1
ATOM 495 O O . LEU A 1 71 ? 8.368 -6.393 -11.028 1.00 96.19 71 LEU A O 1
ATOM 499 N N . ARG A 1 72 ? 7.009 -8.159 -11.171 1.00 95.31 72 ARG A N 1
ATOM 500 C CA . ARG A 1 72 ? 5.774 -7.413 -10.901 1.00 95.31 72 ARG A CA 1
ATOM 501 C C . ARG A 1 72 ? 4.706 -8.296 -10.276 1.00 95.31 72 ARG A C 1
ATOM 503 O O . ARG A 1 72 ? 4.769 -9.521 -10.373 1.00 95.31 72 ARG A O 1
ATOM 510 N N . TYR A 1 73 ? 3.688 -7.656 -9.719 1.00 95.75 73 TYR A N 1
ATOM 511 C CA . TYR A 1 73 ? 2.430 -8.325 -9.401 1.00 95.75 73 TYR A CA 1
ATOM 512 C C . TYR A 1 73 ? 1.582 -8.547 -10.678 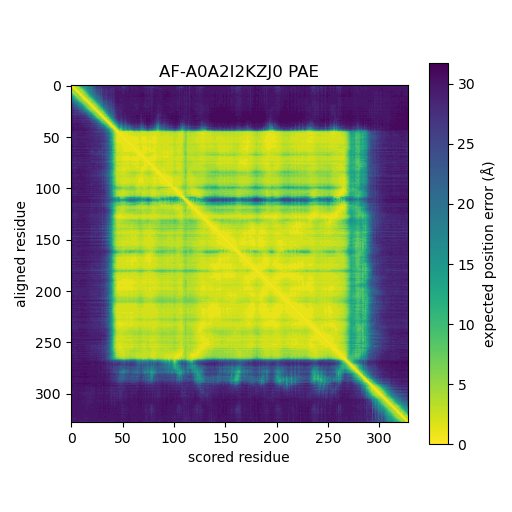1.00 95.75 73 TYR A C 1
ATOM 514 O O . TYR A 1 73 ? 1.796 -7.898 -11.714 1.00 95.75 73 TYR A O 1
ATOM 522 N N . PRO A 1 74 ? 0.596 -9.457 -10.639 1.00 94.94 74 PRO A N 1
ATOM 523 C CA . PRO A 1 74 ? -0.530 -9.472 -11.562 1.00 94.94 74 PRO A CA 1
ATOM 524 C C . PRO A 1 74 ? -1.290 -8.136 -11.520 1.00 94.94 74 PRO A C 1
ATOM 526 O O . PRO A 1 74 ? -1.420 -7.520 -10.462 1.00 94.94 74 PRO A O 1
ATOM 529 N N . SER A 1 75 ? -1.794 -7.675 -12.666 1.00 90.62 75 SER A N 1
ATOM 530 C CA . SER A 1 75 ? -2.460 -6.366 -12.802 1.00 90.62 75 SER A CA 1
ATOM 531 C C . SER A 1 75 ? -3.792 -6.267 -12.046 1.00 90.62 75 SER A C 1
ATOM 533 O O . SER A 1 75 ? -4.238 -5.173 -11.718 1.00 90.62 75 SER A O 1
ATOM 535 N N . ASP A 1 76 ? -4.402 -7.413 -11.756 1.00 93.19 76 ASP A N 1
ATOM 536 C CA . ASP A 1 76 ? -5.578 -7.628 -10.912 1.00 93.19 76 ASP A CA 1
ATOM 537 C C . ASP A 1 76 ? -5.249 -7.718 -9.406 1.00 93.19 76 ASP A C 1
ATOM 539 O O . ASP A 1 76 ? -6.167 -7.715 -8.585 1.00 93.19 76 ASP A O 1
ATOM 543 N N . VAL A 1 77 ? -3.961 -7.749 -9.035 1.00 95.38 77 VAL A N 1
ATOM 544 C CA . VAL A 1 77 ? -3.462 -7.762 -7.647 1.00 95.38 77 VAL A CA 1
ATOM 545 C C . VAL A 1 77 ? -2.880 -6.401 -7.254 1.00 95.38 77 VAL A C 1
ATOM 547 O O . VAL A 1 77 ? -3.331 -5.807 -6.276 1.00 95.38 77 VAL A O 1
ATOM 550 N N . ALA A 1 78 ? -1.894 -5.880 -7.993 1.00 92.56 78 ALA A N 1
ATOM 551 C CA . ALA A 1 78 ? -1.283 -4.576 -7.717 1.00 92.56 78 ALA A CA 1
ATOM 552 C C . ALA A 1 78 ? -0.575 -3.987 -8.954 1.00 92.56 78 ALA A C 1
ATOM 554 O O . ALA A 1 78 ? -0.070 -4.736 -9.789 1.00 92.56 78 ALA A O 1
ATOM 555 N N . PRO A 1 79 ? -0.450 -2.650 -9.064 1.00 89.69 79 PRO A N 1
ATOM 556 C CA . PRO A 1 79 ? 0.212 -2.015 -10.204 1.00 89.69 79 PRO A CA 1
ATOM 557 C C . PRO A 1 79 ? 1.750 -1.998 -10.098 1.00 89.69 79 PRO A C 1
ATOM 559 O O . PRO A 1 79 ? 2.411 -1.506 -11.008 1.00 89.69 79 PRO A O 1
ATOM 562 N N . PHE A 1 80 ? 2.339 -2.460 -8.987 1.00 90.69 80 PHE A N 1
ATOM 563 C CA . PHE A 1 80 ? 3.766 -2.267 -8.719 1.00 90.69 80 PHE A CA 1
ATOM 564 C C . PHE A 1 80 ? 4.670 -3.179 -9.554 1.00 90.69 80 PHE A C 1
ATOM 566 O O . PHE A 1 80 ? 4.464 -4.393 -9.647 1.00 90.69 80 PHE A O 1
ATOM 573 N N . VAL A 1 81 ? 5.734 -2.570 -10.073 1.00 91.75 81 VAL A N 1
ATOM 574 C CA . VAL A 1 81 ? 6.858 -3.223 -10.742 1.00 91.75 81 VAL A CA 1
ATOM 575 C C . VAL A 1 81 ? 8.100 -2.972 -9.898 1.00 91.75 81 VAL A C 1
ATOM 577 O O . VAL A 1 81 ? 8.322 -1.859 -9.426 1.00 91.75 81 VAL A O 1
ATOM 580 N N . ALA A 1 82 ? 8.892 -4.014 -9.691 1.00 92.38 82 ALA A N 1
ATOM 581 C CA . ALA A 1 82 ? 10.141 -3.975 -8.959 1.00 92.38 82 ALA A CA 1
ATOM 582 C C . ALA A 1 82 ? 11.314 -4.172 -9.921 1.00 92.38 82 ALA A C 1
ATOM 584 O O . ALA A 1 82 ? 11.350 -5.118 -10.714 1.00 92.38 82 ALA A O 1
ATOM 585 N N . LEU A 1 83 ? 12.271 -3.256 -9.824 1.00 91.94 83 LEU A N 1
ATOM 586 C CA . LEU A 1 83 ? 13.500 -3.219 -10.607 1.00 91.94 83 LEU A CA 1
ATOM 587 C C . LEU A 1 83 ? 14.692 -3.480 -9.676 1.00 91.94 83 LEU A C 1
ATOM 589 O O . LEU A 1 83 ? 14.568 -3.232 -8.476 1.00 91.94 83 LEU A O 1
ATOM 593 N N . PRO A 1 84 ? 15.843 -3.942 -10.189 1.00 89.94 84 PRO A N 1
ATOM 594 C CA . PRO A 1 84 ? 17.106 -3.814 -9.469 1.00 89.94 84 PRO A CA 1
ATOM 595 C C . PRO A 1 84 ? 17.442 -2.337 -9.203 1.00 89.94 84 PRO A C 1
ATOM 597 O O . PRO A 1 84 ? 17.068 -1.468 -9.990 1.00 89.94 84 PRO A O 1
ATOM 600 N N . ASP A 1 85 ? 18.203 -2.079 -8.136 1.00 84.44 85 ASP A N 1
ATOM 601 C CA . ASP A 1 85 ? 18.609 -0.727 -7.713 1.00 84.44 85 ASP A CA 1
ATOM 602 C C . ASP A 1 85 ? 19.441 0.015 -8.791 1.00 84.44 85 ASP A C 1
ATOM 604 O O . ASP A 1 85 ? 19.425 1.243 -8.840 1.00 84.44 85 ASP A O 1
ATOM 608 N N . ASP A 1 86 ? 20.100 -0.729 -9.693 1.00 85.62 86 ASP A N 1
ATOM 609 C CA . ASP A 1 86 ? 20.732 -0.229 -10.926 1.00 85.62 86 ASP A CA 1
ATOM 610 C C . ASP A 1 86 ? 20.148 -0.943 -12.180 1.00 85.62 86 ASP A C 1
ATOM 612 O O . ASP A 1 86 ? 20.517 -2.096 -12.482 1.00 85.62 86 ASP A O 1
ATOM 616 N N . PRO A 1 87 ? 19.167 -0.316 -12.871 1.00 88.38 87 PRO A N 1
ATOM 617 C CA . PRO A 1 87 ? 18.482 -0.872 -14.039 1.00 88.38 87 PRO A CA 1
ATOM 618 C C . PRO A 1 87 ? 19.170 -0.502 -15.368 1.00 88.38 87 PRO A C 1
ATOM 620 O O . PRO A 1 87 ? 19.080 0.623 -15.868 1.00 88.38 87 PRO A O 1
ATOM 623 N N . ASP A 1 88 ? 19.801 -1.502 -15.983 1.00 88.94 88 ASP A N 1
ATOM 624 C CA . ASP A 1 88 ? 20.483 -1.407 -17.280 1.00 88.94 88 ASP A CA 1
ATOM 625 C C . ASP A 1 88 ? 19.524 -1.446 -18.493 1.00 88.94 88 ASP A C 1
ATOM 627 O O . ASP A 1 88 ? 18.305 -1.598 -18.374 1.00 88.94 88 ASP A O 1
ATOM 631 N N . SER A 1 89 ? 20.080 -1.337 -19.706 1.00 88.62 89 SER A N 1
ATOM 632 C CA . SER A 1 89 ? 19.324 -1.400 -20.968 1.00 88.62 89 SER A CA 1
ATOM 633 C C . SER A 1 89 ? 18.523 -2.686 -21.174 1.00 88.62 89 SER A C 1
ATOM 635 O O . SER A 1 89 ? 17.585 -2.706 -21.972 1.00 88.62 89 SER A O 1
ATOM 637 N N . ASP A 1 90 ? 18.915 -3.759 -20.499 1.00 91.19 90 ASP A N 1
ATOM 638 C CA . ASP A 1 90 ? 18.373 -5.101 -20.668 1.00 91.19 90 ASP A CA 1
ATOM 639 C C . ASP A 1 90 ? 17.195 -5.291 -19.711 1.00 91.19 90 ASP A C 1
ATOM 641 O O . ASP A 1 90 ? 16.122 -5.719 -20.129 1.00 91.19 90 ASP A O 1
ATOM 645 N N . THR A 1 91 ? 17.338 -4.781 -18.486 1.00 92.00 91 THR A N 1
ATOM 646 C CA . THR A 1 91 ? 16.257 -4.544 -17.528 1.00 92.00 91 THR A CA 1
ATOM 647 C C . THR A 1 91 ? 15.140 -3.725 -18.174 1.00 92.00 91 THR A C 1
ATOM 649 O O . THR A 1 91 ? 13.987 -4.140 -18.132 1.00 92.00 91 THR A O 1
ATOM 652 N N . TRP A 1 92 ? 15.444 -2.606 -18.844 1.00 90.69 92 TRP A N 1
ATOM 653 C CA . TRP A 1 92 ? 14.404 -1.789 -19.491 1.00 90.69 92 TRP A CA 1
ATOM 654 C C . TRP A 1 92 ? 13.694 -2.487 -20.661 1.00 90.69 92 TRP A C 1
ATOM 656 O O . TRP A 1 92 ? 12.504 -2.242 -20.871 1.00 90.69 92 TRP A O 1
ATOM 666 N N . ARG A 1 93 ? 14.368 -3.393 -21.385 1.00 89.62 93 ARG A N 1
ATOM 667 C CA . ARG A 1 93 ? 13.714 -4.267 -22.378 1.00 89.62 93 ARG A CA 1
ATOM 668 C C . ARG A 1 93 ? 12.797 -5.287 -21.700 1.00 89.62 93 ARG A C 1
ATOM 670 O O . ARG A 1 93 ? 11.640 -5.409 -22.096 1.00 89.62 93 ARG A O 1
ATOM 677 N N . ASP A 1 94 ? 13.257 -5.921 -20.622 1.00 92.69 94 ASP A N 1
ATOM 678 C CA . ASP A 1 94 ? 12.437 -6.847 -19.833 1.00 92.69 94 ASP A CA 1
ATOM 679 C C . ASP A 1 94 ? 11.186 -6.177 -19.238 1.00 92.69 94 ASP A C 1
ATOM 681 O O . ASP A 1 94 ? 10.131 -6.808 -19.201 1.00 92.69 94 ASP A O 1
ATOM 685 N N . VAL A 1 95 ? 11.244 -4.903 -18.823 1.00 91.38 95 VAL A N 1
ATOM 686 C CA . VAL A 1 95 ? 10.041 -4.180 -18.362 1.00 91.38 95 VAL A CA 1
ATOM 687 C C . VAL A 1 95 ? 9.037 -3.979 -19.504 1.00 91.38 95 VAL A C 1
ATOM 689 O O . VAL A 1 95 ? 7.840 -4.189 -19.300 1.00 91.38 95 VAL A O 1
ATOM 692 N N . ALA A 1 96 ? 9.498 -3.597 -20.700 1.00 89.38 96 ALA A N 1
ATOM 693 C CA . ALA A 1 96 ? 8.617 -3.381 -21.851 1.00 89.38 96 ALA A CA 1
ATOM 694 C C . ALA A 1 96 ? 7.900 -4.674 -22.275 1.00 89.38 96 ALA A C 1
ATOM 696 O O . ALA A 1 96 ? 6.675 -4.689 -22.427 1.00 89.38 96 ALA A O 1
ATOM 697 N N . ASP A 1 97 ? 8.647 -5.777 -22.362 1.00 89.25 97 ASP A N 1
ATOM 698 C CA . ASP A 1 97 ? 8.121 -7.103 -22.700 1.00 89.25 97 ASP A CA 1
ATOM 699 C C . ASP A 1 97 ? 7.177 -7.683 -21.622 1.00 89.25 97 ASP A C 1
ATOM 701 O O . ASP A 1 97 ? 6.377 -8.573 -21.909 1.00 89.25 97 ASP A O 1
ATOM 705 N N . LEU A 1 98 ? 7.267 -7.213 -20.371 1.00 89.50 98 LEU A N 1
ATOM 706 C CA . LEU A 1 98 ? 6.494 -7.713 -19.223 1.00 89.50 98 LEU A CA 1
ATOM 707 C C . LEU A 1 98 ? 5.189 -6.932 -18.960 1.00 89.50 98 LEU A C 1
ATOM 709 O O . LEU A 1 98 ? 4.295 -7.444 -18.269 1.00 89.50 98 LEU A O 1
ATOM 713 N N . LEU A 1 99 ? 5.075 -5.708 -19.488 1.00 85.25 99 LEU A N 1
ATOM 714 C CA . LEU A 1 99 ? 3.935 -4.798 -19.288 1.00 85.25 99 LEU A CA 1
ATOM 715 C C . LEU A 1 99 ? 3.065 -4.569 -20.531 1.00 85.25 99 LEU A C 1
ATOM 717 O O . LEU A 1 99 ? 1.919 -4.155 -20.377 1.00 85.25 99 LEU A O 1
ATOM 721 N N . SER A 1 100 ? 3.561 -4.908 -21.724 1.00 82.69 100 SER A N 1
ATOM 722 C CA . SER A 1 100 ? 2.970 -4.593 -23.039 1.00 82.69 100 SER A CA 1
ATOM 723 C C . SER A 1 100 ? 3.105 -3.116 -23.465 1.00 82.69 100 SER A C 1
ATOM 725 O O . SER A 1 100 ? 3.136 -2.222 -22.614 1.00 82.69 100 SER A O 1
ATOM 727 N N . PRO A 1 101 ? 3.154 -2.833 -24.785 1.00 84.50 101 PRO A N 1
ATOM 728 C CA . PRO A 1 101 ? 3.204 -1.474 -25.325 1.00 84.50 101 PRO A CA 1
ATOM 729 C C . PRO A 1 101 ? 2.098 -0.551 -24.804 1.00 84.50 101 PRO A C 1
ATOM 731 O O . PRO A 1 101 ? 0.950 -0.956 -24.627 1.00 84.50 101 PRO A O 1
ATOM 734 N N . GLY A 1 102 ? 2.443 0.716 -24.576 1.00 84.56 102 GLY A N 1
ATOM 735 C CA . GLY A 1 102 ? 1.508 1.767 -24.179 1.00 84.56 102 GLY A CA 1
ATOM 736 C C . GLY A 1 102 ? 1.065 1.770 -22.709 1.00 84.56 102 GLY A C 1
ATOM 737 O O . GLY A 1 102 ? 0.473 2.765 -22.272 1.00 84.56 102 GLY A O 1
ATOM 738 N N . ALA A 1 103 ? 1.361 0.711 -21.947 1.00 87.44 103 ALA A N 1
ATOM 739 C CA . ALA A 1 103 ? 1.014 0.583 -20.532 1.00 87.44 103 ALA A CA 1
ATOM 740 C C . ALA A 1 103 ? 1.719 1.631 -19.647 1.00 87.44 103 ALA A C 1
ATOM 742 O O . ALA A 1 103 ? 2.787 2.142 -19.993 1.00 87.44 103 ALA A O 1
ATOM 743 N N . ILE A 1 104 ? 1.132 1.938 -18.482 1.00 87.50 104 ILE A N 1
ATOM 744 C CA . ILE A 1 104 ? 1.761 2.810 -17.478 1.00 87.50 104 ILE A CA 1
ATOM 745 C C . ILE A 1 104 ? 2.597 1.968 -16.515 1.00 87.50 104 ILE A C 1
ATOM 747 O O . ILE A 1 104 ? 2.078 1.095 -15.822 1.00 87.50 104 ILE A O 1
ATOM 751 N N . LEU A 1 105 ? 3.880 2.300 -16.435 1.00 88.00 105 LEU A N 1
ATOM 752 C CA . LEU A 1 105 ? 4.840 1.820 -15.456 1.00 88.00 105 LEU A CA 1
ATOM 753 C C . LEU A 1 105 ? 4.910 2.828 -14.287 1.00 88.00 105 LEU A C 1
ATOM 755 O O . LEU A 1 105 ? 5.429 3.935 -14.472 1.00 88.00 105 LEU A O 1
ATOM 759 N N . PRO A 1 106 ? 4.392 2.489 -13.090 1.00 86.75 106 PRO A N 1
ATOM 760 C CA . PRO A 1 106 ? 4.635 3.262 -11.880 1.00 86.75 106 PRO A CA 1
ATOM 761 C C . PRO A 1 106 ? 6.022 2.948 -11.317 1.00 86.75 106 PRO A C 1
ATOM 763 O O . PRO A 1 106 ? 6.410 1.790 -11.175 1.00 86.75 106 PRO A O 1
ATOM 766 N N . LEU A 1 107 ? 6.752 3.999 -10.967 1.00 85.06 107 LEU A N 1
ATOM 767 C CA . LEU A 1 107 ? 8.133 3.946 -10.510 1.00 85.06 107 LEU A CA 1
ATOM 768 C C . LEU A 1 107 ? 8.288 4.681 -9.183 1.00 85.06 107 LEU A C 1
ATOM 770 O O . LEU A 1 107 ? 7.615 5.685 -8.937 1.00 85.06 107 LEU A O 1
ATOM 774 N N . VAL A 1 108 ? 9.231 4.211 -8.371 1.00 84.25 108 VAL A N 1
ATOM 775 C CA . VAL A 1 108 ? 9.672 4.879 -7.146 1.00 84.25 108 VAL A CA 1
ATOM 776 C C . VAL A 1 108 ? 11.160 5.198 -7.297 1.00 84.25 108 VAL A C 1
ATOM 778 O O . VAL A 1 108 ? 11.936 4.339 -7.700 1.00 84.25 108 VAL A O 1
ATOM 781 N N . ASP A 1 109 ? 11.541 6.444 -7.027 1.00 79.31 109 ASP A N 1
ATOM 782 C CA . ASP A 1 109 ? 12.920 6.931 -6.852 1.00 79.31 109 ASP A CA 1
ATOM 783 C C . ASP A 1 109 ? 13.943 6.796 -7.999 1.00 79.31 109 ASP A C 1
ATOM 785 O O . ASP A 1 109 ? 15.058 7.291 -7.841 1.00 79.31 109 ASP A O 1
ATOM 789 N N . VAL A 1 110 ? 13.590 6.281 -9.185 1.00 63.47 110 VAL A N 1
ATOM 790 C CA . VAL A 1 110 ? 14.496 6.205 -10.365 1.00 63.47 110 VAL A CA 1
ATOM 791 C C . VAL A 1 110 ? 14.824 7.565 -11.034 1.00 63.47 110 VAL A C 1
ATOM 793 O O . VAL A 1 110 ? 14.962 7.684 -12.252 1.00 63.47 110 VAL A O 1
ATOM 796 N N . GLY A 1 111 ? 14.930 8.633 -10.243 1.00 59.12 111 GLY A N 1
ATOM 797 C CA . GLY A 1 111 ? 15.268 9.979 -10.697 1.00 59.12 111 GLY A CA 1
ATOM 798 C C . GLY A 1 111 ? 14.173 10.679 -11.515 1.00 59.12 111 GLY A C 1
ATOM 799 O O . GLY A 1 111 ? 13.001 10.305 -11.507 1.00 59.12 111 GLY A O 1
ATOM 800 N N . ASN A 1 112 ? 14.571 11.759 -12.199 1.00 51.62 112 ASN A N 1
ATOM 801 C CA . ASN A 1 112 ? 13.673 12.593 -13.013 1.00 51.62 112 ASN A CA 1
ATOM 802 C C . ASN A 1 112 ? 13.627 12.209 -14.498 1.00 51.62 112 ASN A C 1
ATOM 804 O O . ASN A 1 112 ? 12.684 12.600 -15.178 1.00 51.62 112 ASN A O 1
ATOM 808 N N . ALA A 1 113 ? 14.640 11.508 -15.013 1.00 59.47 113 ALA A N 1
ATOM 809 C CA . ALA A 1 113 ? 14.724 11.186 -16.439 1.00 59.47 113 ALA A CA 1
ATOM 810 C C . ALA A 1 113 ? 13.750 10.070 -16.854 1.00 59.47 113 ALA A C 1
ATOM 812 O O . ALA A 1 113 ? 13.347 10.014 -18.013 1.00 59.47 113 ALA A O 1
ATOM 813 N N . GLY A 1 114 ? 13.376 9.194 -15.913 1.00 67.81 114 GLY A N 1
ATOM 814 C CA . GLY A 1 114 ? 12.701 7.941 -16.235 1.00 67.81 114 GLY A CA 1
ATOM 815 C C . GLY A 1 114 ? 13.597 7.004 -17.061 1.00 67.81 114 GLY A C 1
ATOM 816 O O . GLY A 1 114 ? 14.812 7.207 -17.139 1.00 67.81 114 GLY A O 1
ATOM 817 N N . PRO A 1 115 ? 13.014 5.967 -17.680 1.00 77.44 115 PRO A N 1
ATOM 818 C CA . PRO A 1 115 ? 13.747 5.076 -18.570 1.00 77.44 115 PRO A CA 1
ATOM 819 C C . PRO A 1 115 ? 14.133 5.800 -19.879 1.00 77.44 115 PRO A C 1
ATOM 821 O O . PRO A 1 115 ? 13.307 6.540 -20.427 1.00 77.44 115 PRO A O 1
ATOM 824 N N . PRO A 1 116 ? 15.341 5.588 -20.439 1.00 79.31 116 PRO A N 1
ATOM 825 C CA . PRO A 1 116 ? 15.765 6.264 -21.666 1.00 79.31 116 PRO A CA 1
ATOM 826 C C . PRO A 1 116 ? 14.803 6.041 -22.845 1.00 79.31 116 PRO A C 1
ATOM 828 O O . PRO A 1 116 ? 14.576 4.912 -23.276 1.00 79.31 116 PRO A O 1
ATOM 831 N N . GLY A 1 117 ? 14.253 7.133 -23.386 1.00 81.06 117 GLY A N 1
ATOM 832 C CA . GLY A 1 117 ? 13.342 7.111 -24.538 1.00 81.06 117 GLY A CA 1
ATOM 833 C C . GLY A 1 117 ? 11.871 6.798 -24.224 1.00 81.06 117 GLY A C 1
ATOM 834 O O . GLY A 1 117 ? 11.094 6.607 -25.156 1.00 81.06 117 GLY A O 1
ATOM 835 N N . TRP A 1 118 ? 11.475 6.742 -22.948 1.00 87.31 118 TRP A N 1
ATOM 836 C CA . TRP A 1 118 ? 10.083 6.525 -22.534 1.00 87.31 118 TRP A CA 1
ATOM 837 C C . TRP A 1 118 ? 9.371 7.861 -22.260 1.00 87.31 118 TRP A C 1
ATOM 839 O O . TRP A 1 118 ? 9.991 8.837 -21.840 1.00 87.31 118 TRP A O 1
ATOM 849 N N . GLU A 1 119 ? 8.053 7.918 -22.471 1.00 89.06 119 GLU A N 1
ATOM 850 C CA . GLU A 1 119 ? 7.251 9.110 -22.155 1.00 89.06 119 GLU A CA 1
ATOM 851 C C . GLU A 1 119 ? 7.031 9.200 -20.636 1.00 89.06 119 GLU A C 1
ATOM 853 O O . GLU A 1 119 ? 6.345 8.354 -20.060 1.00 89.06 119 GLU A O 1
ATOM 858 N N . VAL A 1 120 ? 7.576 10.224 -19.972 1.00 89.00 120 VAL A N 1
ATOM 859 C CA . VAL A 1 120 ? 7.256 10.514 -18.564 1.00 89.00 120 VAL A CA 1
ATOM 860 C C . VAL A 1 120 ? 5.930 11.275 -18.501 1.00 89.00 120 VAL A C 1
ATOM 862 O O . VAL A 1 120 ? 5.854 12.449 -18.852 1.00 89.00 120 VAL A O 1
ATOM 865 N N . LEU A 1 121 ? 4.888 10.599 -18.020 1.00 88.25 121 LEU A N 1
ATOM 866 C CA . LEU A 1 121 ? 3.515 11.108 -17.911 1.00 88.25 121 LEU A CA 1
ATOM 867 C C . LEU A 1 121 ? 3.328 12.078 -16.734 1.00 88.25 121 LEU A C 1
ATOM 869 O O . LEU A 1 121 ? 2.352 12.824 -16.683 1.00 88.25 121 LEU A O 1
ATOM 873 N N . GLY A 1 122 ? 4.247 12.051 -15.767 1.00 85.56 122 GLY A N 1
ATOM 874 C CA . GLY A 1 122 ? 4.274 12.959 -14.626 1.00 85.56 122 GLY A CA 1
ATOM 875 C C . GLY A 1 122 ? 5.019 12.375 -13.428 1.00 85.56 122 GLY A C 1
ATOM 876 O O . GLY A 1 122 ? 5.388 11.199 -13.413 1.00 85.56 122 GLY A O 1
ATOM 877 N N . SER A 1 123 ? 5.223 13.199 -12.400 1.00 87.31 123 SER A N 1
ATOM 878 C CA . SER A 1 123 ? 5.737 12.751 -11.104 1.00 87.31 123 SER A CA 1
ATOM 879 C C . SER A 1 123 ? 5.066 13.477 -9.938 1.00 87.31 123 SER A C 1
ATOM 881 O O . SER A 1 123 ? 4.586 14.601 -10.084 1.00 87.31 123 SER A O 1
ATOM 883 N N . ALA A 1 124 ? 5.027 12.820 -8.781 1.00 87.56 124 ALA A N 1
ATOM 884 C CA . ALA A 1 124 ? 4.515 13.345 -7.523 1.00 87.56 124 ALA A CA 1
ATOM 885 C C . ALA A 1 124 ? 5.535 13.126 -6.395 1.00 87.56 124 ALA A C 1
ATOM 887 O O . ALA A 1 124 ? 6.294 12.153 -6.392 1.00 87.56 124 ALA A O 1
ATOM 888 N N . GLY A 1 125 ? 5.545 14.034 -5.420 1.00 90.56 125 GLY A N 1
ATOM 889 C CA . GLY A 1 125 ? 6.287 13.839 -4.177 1.00 90.56 125 GLY A CA 1
ATOM 890 C C . GLY A 1 125 ? 5.552 12.869 -3.255 1.00 90.56 125 GLY A C 1
ATOM 891 O O . GLY A 1 125 ? 4.334 12.956 -3.103 1.00 90.56 125 GLY A O 1
ATOM 892 N N . GLY A 1 126 ? 6.294 11.975 -2.614 1.00 92.12 126 GLY A N 1
ATOM 893 C CA . GLY A 1 126 ? 5.802 11.093 -1.566 1.00 92.12 126 GLY A CA 1
ATOM 894 C C . GLY A 1 126 ? 6.669 11.160 -0.317 1.00 92.12 126 GLY A C 1
ATOM 895 O O . GLY A 1 126 ? 7.796 11.660 -0.328 1.00 92.12 126 GLY A O 1
ATOM 896 N N . VAL A 1 127 ? 6.143 10.612 0.769 1.00 94.62 127 VAL A N 1
ATOM 897 C CA . VAL A 1 127 ? 6.870 10.387 2.016 1.00 94.62 127 VAL A CA 1
ATOM 898 C C . VAL A 1 127 ? 6.716 8.936 2.443 1.00 94.62 127 VAL A C 1
ATOM 900 O O . VAL A 1 127 ? 5.629 8.364 2.355 1.00 94.62 127 VAL A O 1
ATOM 903 N N . GLN A 1 128 ? 7.817 8.354 2.906 1.00 97.19 128 GLN A N 1
ATOM 904 C CA . GLN A 1 128 ? 7.856 7.052 3.552 1.00 97.19 128 GLN A CA 1
ATOM 905 C C . GLN A 1 128 ? 8.003 7.267 5.057 1.00 97.19 128 GLN A C 1
ATOM 907 O O . GLN A 1 128 ? 8.958 7.909 5.506 1.00 97.19 128 GLN A O 1
ATOM 912 N N . LEU A 1 129 ? 7.065 6.727 5.831 1.00 97.94 129 LEU A N 1
ATOM 913 C CA . LEU A 1 129 ? 7.079 6.782 7.286 1.00 97.94 129 LEU A CA 1
ATOM 914 C C . LEU A 1 129 ? 7.247 5.379 7.873 1.00 97.94 129 LEU A C 1
ATOM 916 O O . LEU A 1 129 ? 6.734 4.405 7.326 1.00 97.94 129 LEU A O 1
ATOM 920 N N . VAL A 1 130 ? 7.946 5.292 9.000 1.00 98.31 130 VAL A N 1
ATOM 921 C CA . VAL A 1 130 ? 8.184 4.058 9.763 1.00 98.31 130 VAL A CA 1
ATOM 922 C C . VAL A 1 130 ? 7.629 4.187 11.172 1.00 98.31 130 VAL A C 1
ATOM 924 O O . VAL A 1 130 ? 7.532 5.296 11.702 1.00 98.31 130 VAL A O 1
ATOM 927 N N . ASP A 1 131 ? 7.253 3.062 11.768 1.00 95.19 131 ASP A N 1
ATOM 928 C CA . ASP A 1 131 ? 6.997 2.964 13.202 1.00 95.19 131 ASP A CA 1
ATOM 929 C C . ASP A 1 131 ? 8.244 3.388 14.006 1.00 95.19 131 ASP A C 1
ATOM 931 O O . ASP A 1 131 ? 9.376 3.076 13.634 1.00 95.19 131 ASP A O 1
ATOM 935 N N . ALA A 1 132 ? 8.021 4.119 15.096 1.00 93.88 132 ALA A N 1
ATOM 936 C CA . ALA A 1 132 ? 9.031 4.459 16.095 1.00 93.88 132 ALA A CA 1
ATOM 937 C C . ALA A 1 132 ? 8.414 4.460 17.502 1.00 93.88 132 ALA A C 1
ATOM 939 O O . ALA A 1 132 ? 8.954 3.851 18.419 1.00 93.88 132 ALA A O 1
ATOM 940 N N . ASP A 1 133 ? 7.249 5.105 17.644 1.00 94.94 133 ASP A N 1
ATOM 941 C CA . ASP A 1 133 ? 6.534 5.300 18.910 1.00 94.94 133 ASP A CA 1
ATOM 942 C C . ASP A 1 133 ? 5.084 4.758 18.859 1.00 94.94 133 ASP A C 1
ATOM 944 O O . ASP A 1 133 ? 4.242 5.159 19.666 1.00 94.94 133 ASP A O 1
ATOM 948 N N . LEU A 1 134 ? 4.723 3.909 17.882 1.00 94.75 134 LEU A N 1
ATOM 949 C CA . LEU A 1 134 ? 3.318 3.552 17.640 1.00 94.75 134 LEU A CA 1
ATOM 950 C C . LEU A 1 134 ? 2.713 2.773 18.813 1.00 94.75 134 LEU A C 1
ATOM 952 O O . LEU A 1 134 ? 3.212 1.723 19.227 1.00 94.75 134 LEU A O 1
ATOM 956 N N . ILE A 1 135 ? 1.568 3.240 19.308 1.00 95.25 135 ILE A N 1
ATOM 957 C CA . ILE A 1 135 ? 0.751 2.490 20.270 1.00 95.25 135 ILE A CA 1
ATOM 958 C C . ILE A 1 135 ? -0.186 1.570 19.481 1.00 95.25 135 ILE A C 1
ATOM 960 O O . ILE A 1 135 ? -1.351 1.893 19.247 1.00 95.25 135 ILE A O 1
ATOM 964 N N . ALA A 1 136 ? 0.359 0.444 19.021 1.00 96.81 136 ALA A N 1
ATOM 965 C CA . ALA A 1 136 ? -0.406 -0.645 18.423 1.00 96.81 136 ALA A CA 1
ATOM 966 C C . ALA A 1 136 ? -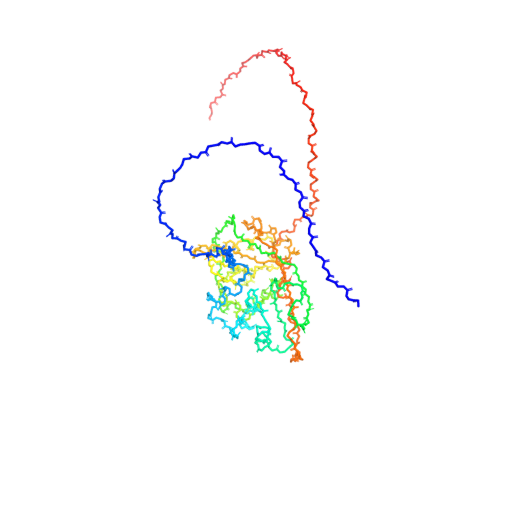1.335 -1.293 19.466 1.00 96.81 136 ALA A C 1
ATOM 968 O O . ALA A 1 136 ? -0.946 -1.472 20.620 1.00 96.81 136 ALA A O 1
ATOM 969 N N . ALA A 1 137 ? -2.558 -1.632 19.060 1.00 97.62 137 ALA A N 1
ATOM 970 C CA . ALA A 1 137 ? -3.556 -2.280 19.908 1.00 97.62 137 ALA A CA 1
ATOM 971 C C . ALA A 1 137 ? -4.638 -2.941 19.035 1.00 97.62 137 ALA A C 1
ATOM 973 O O . ALA A 1 137 ? -5.074 -2.306 18.072 1.00 97.62 137 ALA A O 1
ATOM 974 N N . PRO A 1 138 ? -5.103 -4.162 19.358 1.00 97.44 138 PRO A N 1
ATOM 975 C CA . PRO A 1 138 ? -6.228 -4.780 18.663 1.00 97.44 138 PRO A CA 1
ATOM 976 C C . PRO A 1 138 ? -7.523 -3.993 18.908 1.00 97.44 138 PRO A C 1
ATOM 978 O O . PRO A 1 138 ? -7.677 -3.323 19.930 1.00 97.44 138 PRO A O 1
ATOM 981 N N . ASP A 1 139 ? -8.480 -4.114 17.989 1.00 98.06 139 ASP A N 1
ATOM 982 C CA . ASP A 1 139 ? -9.788 -3.469 18.098 1.00 98.06 139 ASP A CA 1
ATOM 983 C C . ASP A 1 139 ? -10.914 -4.510 18.035 1.00 98.06 139 ASP A C 1
ATOM 985 O O . ASP A 1 139 ? -11.041 -5.235 17.052 1.00 98.06 139 ASP A O 1
ATOM 989 N N . GLY A 1 140 ? -11.739 -4.578 19.084 1.00 97.25 140 GLY A N 1
ATOM 990 C CA . GLY A 1 140 ? -12.803 -5.582 19.222 1.00 97.25 140 GLY A CA 1
ATOM 991 C C . GLY A 1 140 ? -14.014 -5.399 18.297 1.00 97.25 140 GLY A C 1
ATOM 992 O O . GLY A 1 140 ? -14.927 -6.219 18.335 1.00 97.25 140 GLY A O 1
ATOM 993 N N . GLU A 1 141 ? -14.052 -4.337 17.489 1.00 97.31 141 GLU A N 1
ATOM 994 C CA . GLU A 1 141 ? -15.059 -4.116 16.442 1.00 97.31 141 GLU A CA 1
ATOM 995 C C . GLU A 1 141 ? -14.515 -4.419 15.034 1.00 97.31 141 GLU A C 1
ATOM 997 O O . GLU A 1 141 ? -15.292 -4.541 14.084 1.00 97.31 141 GLU A O 1
ATOM 1002 N N . ALA A 1 142 ? -13.192 -4.521 14.882 1.00 98.31 142 ALA A N 1
ATOM 1003 C CA . ALA A 1 142 ? -12.557 -4.783 13.601 1.00 98.31 142 ALA A CA 1
ATOM 1004 C C . ALA A 1 142 ? -12.673 -6.270 13.231 1.00 98.31 142 ALA A C 1
ATOM 1006 O O . ALA A 1 142 ? -12.127 -7.144 13.905 1.00 98.31 142 ALA A O 1
ATOM 1007 N N . VAL A 1 143 ? -13.358 -6.559 12.126 1.00 98.38 143 VAL A N 1
ATOM 1008 C CA . VAL A 1 143 ? -13.431 -7.905 11.541 1.00 98.38 143 VAL A CA 1
ATOM 1009 C C . VAL A 1 143 ? -12.328 -8.089 10.503 1.00 98.38 143 VAL A C 1
ATOM 1011 O O . VAL A 1 143 ? -12.001 -7.149 9.776 1.00 98.38 143 VAL A O 1
ATOM 1014 N N . ARG A 1 144 ? -11.755 -9.296 10.407 1.00 98.44 144 ARG A N 1
ATOM 1015 C CA . ARG A 1 144 ? -10.865 -9.647 9.292 1.00 98.44 144 ARG A CA 1
ATOM 1016 C C . ARG A 1 144 ? -11.697 -9.754 8.016 1.00 98.44 144 ARG A C 1
ATOM 1018 O O . ARG A 1 144 ? -12.699 -10.460 8.017 1.00 98.44 144 ARG A O 1
ATOM 1025 N N . LEU A 1 145 ? -11.262 -9.070 6.964 1.00 98.62 145 LEU A N 1
ATOM 1026 C CA . LEU A 1 145 ? -11.865 -9.139 5.635 1.00 98.62 145 LEU A CA 1
ATOM 1027 C C . LEU A 1 145 ? -11.176 -10.226 4.797 1.00 98.62 145 LEU A C 1
ATOM 1029 O O . LEU A 1 145 ? -9.975 -10.472 4.960 1.00 98.62 145 LEU A O 1
ATOM 1033 N N . GLY A 1 146 ? -11.927 -10.866 3.904 1.00 97.44 146 GLY A N 1
ATOM 1034 C CA . GLY A 1 146 ? -11.444 -11.919 3.007 1.00 97.44 146 GLY A CA 1
ATOM 1035 C C . GLY A 1 146 ? -11.986 -11.802 1.576 1.00 97.44 146 GLY A C 1
ATOM 1036 O O . GLY A 1 146 ? -12.539 -10.765 1.208 1.00 97.44 146 GLY A O 1
ATOM 1037 N N . PRO A 1 147 ? -11.839 -12.857 0.749 1.00 96.19 147 PRO A N 1
ATOM 1038 C CA . PRO A 1 147 ? -12.335 -12.874 -0.630 1.00 96.19 147 PRO A CA 1
ATOM 1039 C C . PRO A 1 147 ? -13.841 -12.592 -0.752 1.00 96.19 147 PRO A C 1
ATOM 1041 O O . PRO A 1 147 ? -14.261 -11.918 -1.688 1.00 96.19 147 PRO A O 1
ATOM 1044 N N . ASP A 1 148 ? -14.637 -13.038 0.223 1.00 97.12 148 ASP A N 1
ATOM 1045 C CA . ASP A 1 148 ? -16.091 -12.826 0.252 1.00 97.12 148 ASP A CA 1
ATOM 1046 C C . ASP A 1 148 ? -16.484 -11.354 0.520 1.00 97.12 148 ASP A C 1
ATOM 1048 O O . ASP A 1 148 ? -17.599 -10.944 0.206 1.00 97.12 148 ASP A O 1
ATOM 1052 N N . ASP A 1 149 ? -15.572 -10.528 1.055 1.00 98.19 149 ASP A N 1
ATOM 1053 C CA . ASP A 1 149 ? -15.792 -9.092 1.293 1.00 98.19 149 ASP A CA 1
ATOM 1054 C C . ASP A 1 149 ? -15.442 -8.210 0.076 1.00 98.19 149 ASP A C 1
ATOM 1056 O O . ASP A 1 149 ? -15.640 -6.995 0.133 1.00 98.19 149 ASP A O 1
ATOM 1060 N N . VAL A 1 150 ? -14.904 -8.768 -1.019 1.00 97.12 150 VAL A N 1
ATOM 1061 C CA . VAL A 1 150 ? -14.326 -7.978 -2.130 1.00 97.12 150 VAL A CA 1
ATOM 1062 C C . VAL A 1 150 ? -15.334 -7.015 -2.774 1.00 97.12 150 VAL A C 1
ATOM 1064 O O . VAL A 1 150 ? -14.950 -5.906 -3.140 1.00 97.12 150 VAL A O 1
ATOM 1067 N N . GLU A 1 151 ? -16.621 -7.365 -2.854 1.00 97.25 151 GLU A N 1
ATOM 1068 C CA . GLU A 1 151 ? -17.667 -6.457 -3.359 1.00 97.25 151 GLU A CA 1
ATOM 1069 C C . GLU A 1 151 ? -17.874 -5.240 -2.432 1.00 97.25 151 GLU A C 1
ATOM 1071 O O . GLU A 1 151 ? -17.832 -4.093 -2.885 1.00 97.25 151 GLU A O 1
ATOM 1076 N N . ASP A 1 152 ? -18.006 -5.470 -1.120 1.00 97.94 152 ASP A N 1
ATOM 1077 C CA . ASP A 1 152 ? -18.113 -4.424 -0.088 1.00 97.94 152 ASP A CA 1
ATOM 1078 C C . ASP A 1 152 ? -16.866 -3.519 -0.063 1.00 97.94 152 ASP A C 1
ATOM 1080 O O . ASP A 1 152 ? -16.971 -2.296 0.098 1.00 97.94 152 ASP A O 1
ATOM 1084 N N . ILE A 1 153 ? -15.682 -4.118 -0.243 1.00 97.94 153 ILE A N 1
ATOM 1085 C CA . ILE A 1 153 ? -14.399 -3.416 -0.328 1.00 97.94 153 ILE A CA 1
ATOM 1086 C C . ILE A 1 153 ? -14.365 -2.518 -1.562 1.00 97.94 153 ILE A C 1
ATOM 1088 O O . ILE A 1 153 ? -14.135 -1.318 -1.420 1.00 97.94 153 ILE A O 1
ATOM 1092 N N . LEU A 1 154 ? -14.621 -3.050 -2.761 1.00 96.38 154 LEU A N 1
ATOM 1093 C CA . LEU A 1 154 ? -14.593 -2.264 -3.999 1.00 96.38 154 LEU A CA 1
ATOM 1094 C C . LEU A 1 154 ? -15.629 -1.130 -3.963 1.00 96.38 154 LEU A C 1
ATOM 1096 O O . LEU A 1 154 ? -15.310 0.003 -4.330 1.00 96.38 154 LEU A O 1
ATOM 1100 N N . ALA A 1 155 ? -16.816 -1.382 -3.403 1.00 96.38 155 ALA A N 1
ATOM 1101 C CA . ALA A 1 155 ? -17.812 -0.344 -3.167 1.00 96.38 155 ALA A CA 1
ATOM 1102 C C . ALA A 1 155 ? -17.314 0.742 -2.189 1.00 96.38 155 ALA A C 1
ATOM 1104 O O . ALA A 1 155 ? -17.630 1.921 -2.366 1.00 96.38 155 ALA A O 1
ATOM 1105 N N . LEU A 1 156 ? -16.559 0.397 -1.135 1.00 96.75 156 LEU A N 1
ATOM 1106 C CA . LEU A 1 156 ? -15.951 1.387 -0.232 1.00 96.75 156 LEU A CA 1
ATOM 1107 C C . LEU A 1 156 ? -14.807 2.158 -0.915 1.00 96.75 156 LEU A C 1
ATOM 1109 O O . LEU A 1 156 ? -14.716 3.377 -0.740 1.00 96.75 156 LEU A O 1
ATOM 1113 N N . ILE A 1 157 ? -13.979 1.486 -1.719 1.00 94.12 157 ILE A N 1
ATOM 1114 C CA . ILE A 1 157 ? -12.904 2.090 -2.520 1.00 94.12 157 ILE A CA 1
ATOM 1115 C C . ILE A 1 157 ? -13.470 3.136 -3.487 1.00 94.12 157 ILE A C 1
ATOM 1117 O O . ILE A 1 157 ? -12.966 4.257 -3.512 1.00 94.12 157 ILE A O 1
ATOM 1121 N N . GLU A 1 158 ? -14.549 2.837 -4.216 1.00 92.81 158 GLU A N 1
ATOM 1122 C CA . GLU A 1 158 ? -15.183 3.782 -5.151 1.00 92.81 158 GLU A CA 1
ATOM 1123 C C . GLU A 1 158 ? -15.617 5.089 -4.455 1.00 92.81 158 GLU A C 1
ATOM 1125 O O . GLU A 1 158 ? -15.360 6.194 -4.953 1.00 92.81 158 GLU A O 1
ATOM 1130 N N . ARG A 1 159 ? -16.228 4.961 -3.267 1.00 93.75 159 ARG A N 1
ATOM 1131 C CA . ARG A 1 159 ? -16.740 6.086 -2.463 1.00 93.75 159 ARG A CA 1
ATOM 1132 C C . ARG A 1 159 ? -15.652 6.887 -1.747 1.00 93.75 159 ARG A C 1
ATOM 1134 O O . ARG A 1 159 ? -15.891 8.045 -1.410 1.00 93.75 159 ARG A O 1
ATOM 1141 N N . THR A 1 160 ? -14.498 6.285 -1.452 1.00 91.19 160 THR A N 1
ATOM 1142 C CA . THR A 1 160 ? -13.457 6.908 -0.608 1.00 91.19 160 THR A CA 1
ATOM 1143 C C . THR A 1 160 ? -12.184 7.291 -1.349 1.00 91.19 160 THR A C 1
ATOM 1145 O O . THR A 1 160 ? -11.548 8.255 -0.933 1.00 91.19 160 THR A O 1
ATOM 1148 N N . ARG A 1 161 ? -11.842 6.571 -2.426 1.00 86.38 161 ARG A N 1
ATOM 1149 C CA . ARG A 1 161 ? -10.633 6.712 -3.256 1.00 86.38 161 ARG A CA 1
ATOM 1150 C C . ARG A 1 161 ? -9.356 6.890 -2.412 1.00 86.38 161 ARG A C 1
ATOM 1152 O O . ARG A 1 161 ? -8.874 8.014 -2.289 1.00 86.38 161 ARG A O 1
ATOM 1159 N N . PRO A 1 162 ? -8.830 5.805 -1.806 1.00 79.69 162 PRO A N 1
ATOM 1160 C CA . PRO A 1 162 ? -7.636 5.837 -0.956 1.00 79.69 162 PRO A CA 1
ATOM 1161 C C . PRO A 1 162 ? -6.354 5.344 -1.658 1.00 79.69 162 PRO A C 1
ATOM 1163 O O . PRO A 1 162 ? -5.335 5.128 -1.002 1.00 79.69 162 PRO A O 1
ATOM 1166 N N . GLY A 1 163 ? -6.416 5.092 -2.966 1.00 76.25 163 GLY A N 1
ATOM 1167 C CA . GLY A 1 163 ? -5.332 4.553 -3.783 1.00 76.25 163 GLY A CA 1
ATOM 1168 C C . GLY A 1 163 ? -5.805 3.418 -4.699 1.00 76.25 163 GLY A C 1
ATOM 1169 O O . GLY A 1 163 ? -7.000 3.112 -4.738 1.00 76.25 163 GLY A O 1
ATOM 1170 N N . PRO A 1 164 ? -4.887 2.784 -5.450 1.00 81.75 164 PRO A N 1
ATOM 1171 C CA . PRO A 1 164 ? -5.211 1.640 -6.292 1.00 81.75 164 PRO A CA 1
ATOM 1172 C C . PRO A 1 164 ? -5.583 0.425 -5.434 1.00 81.75 164 PRO A C 1
ATOM 1174 O O . PRO A 1 164 ? -4.794 -0.028 -4.605 1.00 81.75 164 PRO A O 1
ATOM 1177 N N . PHE A 1 165 ? -6.768 -0.122 -5.688 1.00 90.75 165 PHE A N 1
ATOM 1178 C CA . PHE A 1 165 ? -7.224 -1.414 -5.186 1.00 90.75 165 PHE A CA 1
ATOM 1179 C C . PHE A 1 165 ? -7.918 -2.143 -6.341 1.00 90.75 165 PHE A C 1
ATOM 1181 O O . PHE A 1 165 ? -8.643 -1.525 -7.119 1.00 90.75 165 PHE A O 1
ATOM 1188 N N . GLN A 1 166 ? -7.648 -3.433 -6.474 1.00 91.12 166 GLN A N 1
ATOM 1189 C CA . GLN A 1 166 ? -8.088 -4.313 -7.552 1.00 91.12 166 GLN A CA 1
ATOM 1190 C C . GLN A 1 166 ? -8.753 -5.560 -6.954 1.00 91.12 166 GLN A C 1
ATOM 1192 O O . GLN A 1 166 ? -8.637 -5.816 -5.754 1.00 91.12 166 GLN A O 1
ATOM 1197 N N . ALA A 1 167 ? -9.429 -6.358 -7.784 1.00 92.62 167 ALA A N 1
ATOM 1198 C CA . ALA A 1 167 ? -10.210 -7.518 -7.341 1.00 92.62 167 ALA A CA 1
ATOM 1199 C C . ALA A 1 167 ? -9.431 -8.514 -6.454 1.00 92.62 167 ALA A C 1
ATOM 1201 O O . ALA A 1 167 ? -10.030 -9.159 -5.598 1.00 92.62 167 ALA A O 1
ATOM 1202 N N . ARG A 1 168 ? -8.106 -8.619 -6.624 1.00 97.00 168 ARG A N 1
ATOM 1203 C CA . ARG A 1 168 ? -7.229 -9.516 -5.855 1.00 97.00 168 ARG A CA 1
ATOM 1204 C C . ARG A 1 168 ? -6.185 -8.787 -5.000 1.00 97.00 168 ARG A C 1
ATOM 1206 O O . ARG A 1 168 ? -5.285 -9.422 -4.465 1.00 97.00 168 ARG A O 1
ATOM 1213 N N . THR A 1 169 ? -6.307 -7.472 -4.785 1.00 96.88 169 THR A N 1
ATOM 1214 C CA . THR A 1 169 ? -5.434 -6.737 -3.838 1.00 96.88 169 THR A CA 1
ATOM 1215 C C . THR A 1 169 ? -5.574 -7.253 -2.397 1.00 96.88 169 THR A C 1
ATOM 1217 O O . THR A 1 169 ? -4.625 -7.171 -1.625 1.00 96.88 169 THR A O 1
ATOM 1220 N N . ILE A 1 170 ? -6.709 -7.883 -2.065 1.00 97.12 170 ILE A N 1
ATOM 1221 C CA . ILE A 1 170 ? -6.935 -8.627 -0.812 1.00 97.12 170 ILE A CA 1
ATOM 1222 C C . ILE A 1 170 ? -5.878 -9.726 -0.552 1.00 97.12 170 ILE A C 1
ATOM 1224 O O . ILE A 1 170 ? -5.622 -10.060 0.599 1.00 97.12 170 ILE A O 1
ATOM 1228 N N . GLU A 1 171 ? -5.224 -10.262 -1.592 1.00 97.62 171 GLU A N 1
ATOM 1229 C CA . GLU A 1 171 ? -4.195 -11.311 -1.476 1.00 97.62 171 GLU A CA 1
ATOM 1230 C C . GLU A 1 171 ? -2.844 -10.794 -0.941 1.00 97.62 171 GLU A C 1
ATOM 1232 O O . GLU A 1 171 ? -1.977 -11.596 -0.607 1.00 97.62 171 GLU A O 1
ATOM 1237 N N . LEU A 1 172 ? -2.657 -9.472 -0.816 1.00 97.56 172 LEU A N 1
ATOM 1238 C CA . LEU A 1 172 ? -1.419 -8.854 -0.310 1.00 97.56 172 LEU A CA 1
ATOM 1239 C C . LEU A 1 172 ? -1.248 -8.913 1.221 1.00 97.56 172 LEU A C 1
ATOM 1241 O O . LEU A 1 172 ? -0.263 -8.387 1.739 1.00 97.56 172 LEU A O 1
ATOM 1245 N N . GLY A 1 173 ? -2.194 -9.515 1.951 1.00 97.38 173 GLY A N 1
ATOM 1246 C CA . GLY A 1 173 ? -2.059 -9.769 3.385 1.00 97.38 173 GLY A CA 1
ATOM 1247 C C . GLY A 1 173 ? -3.364 -9.647 4.171 1.00 97.38 173 GLY A C 1
ATOM 1248 O O . GLY A 1 173 ? -4.443 -10.042 3.734 1.00 97.38 173 GLY A O 1
ATOM 1249 N N . THR A 1 174 ? -3.264 -9.148 5.397 1.00 98.31 174 THR A N 1
ATOM 1250 C CA . THR A 1 174 ? -4.390 -8.947 6.310 1.00 98.31 174 THR A CA 1
ATOM 1251 C C . THR A 1 174 ? -5.094 -7.631 6.036 1.00 98.31 174 THR A C 1
ATOM 1253 O O . THR A 1 174 ? -4.483 -6.568 6.092 1.00 98.31 174 THR A O 1
ATOM 1256 N N . TYR A 1 175 ? -6.410 -7.700 5.856 1.00 98.62 175 TYR A N 1
ATOM 1257 C CA . TYR A 1 175 ? -7.291 -6.541 5.842 1.00 98.62 175 TYR A CA 1
ATOM 1258 C C . TYR A 1 175 ? -8.262 -6.611 7.019 1.00 98.62 175 TYR A C 1
ATOM 1260 O O . TYR A 1 175 ? -8.778 -7.679 7.354 1.00 98.62 175 TYR A O 1
ATOM 1268 N N . LEU A 1 176 ? -8.491 -5.466 7.657 1.00 98.88 176 LEU A N 1
ATOM 1269 C CA . LEU A 1 176 ? -9.411 -5.281 8.773 1.00 98.88 176 LEU A CA 1
ATOM 1270 C C . LEU A 1 176 ? -10.469 -4.246 8.391 1.00 98.88 176 LEU A C 1
ATOM 1272 O O . LEU A 1 176 ? -10.144 -3.214 7.801 1.00 98.88 176 LEU A O 1
ATOM 1276 N N . GLY A 1 177 ? -11.724 -4.497 8.755 1.00 98.56 177 GLY A N 1
ATOM 1277 C CA . GLY A 1 177 ? -12.859 -3.637 8.437 1.00 98.56 177 GLY A CA 1
ATOM 1278 C C . GLY A 1 177 ? -13.778 -3.380 9.625 1.00 98.56 177 GLY A C 1
ATOM 1279 O O . GLY A 1 177 ? -13.899 -4.203 10.527 1.00 98.56 177 GLY A O 1
ATOM 1280 N N . ILE A 1 178 ? -14.463 -2.237 9.609 1.00 98.75 178 ILE A N 1
ATOM 1281 C CA . ILE A 1 178 ? -15.523 -1.881 10.559 1.00 98.75 178 ILE A CA 1
ATOM 1282 C C . ILE A 1 178 ? -16.831 -1.706 9.781 1.00 98.75 178 ILE A C 1
ATOM 1284 O O . ILE A 1 178 ? -16.899 -0.963 8.794 1.00 98.75 178 ILE A O 1
ATOM 1288 N N . ARG A 1 179 ? -17.885 -2.396 10.235 1.00 98.31 179 ARG A N 1
ATOM 1289 C CA . ARG A 1 179 ? -19.222 -2.405 9.617 1.00 98.31 179 ARG A CA 1
ATOM 1290 C C . ARG A 1 179 ? -20.232 -1.584 10.440 1.00 98.31 179 ARG A C 1
ATOM 1292 O O . ARG A 1 179 ? -20.139 -1.492 11.664 1.00 98.31 179 ARG A O 1
ATOM 1299 N N . ARG A 1 180 ? -21.216 -0.961 9.784 1.00 96.81 180 ARG A N 1
ATOM 1300 C CA . ARG A 1 180 ? -22.332 -0.215 10.409 1.00 96.81 180 ARG A CA 1
ATOM 1301 C C . ARG A 1 180 ? -23.632 -0.597 9.709 1.00 96.81 180 ARG A C 1
ATOM 1303 O O . ARG A 1 180 ? -23.764 -0.363 8.513 1.00 96.81 180 ARG A O 1
ATOM 1310 N N . GLY A 1 181 ? -24.579 -1.188 10.441 1.00 92.88 181 GLY A N 1
ATOM 1311 C CA . GLY A 1 181 ? -25.825 -1.695 9.846 1.00 92.88 181 GLY A CA 1
ATOM 1312 C C . GLY A 1 181 ? -25.567 -2.727 8.740 1.00 92.88 181 GLY A C 1
ATOM 1313 O O . GLY A 1 181 ? -26.133 -2.625 7.659 1.00 92.88 181 GLY A O 1
ATOM 1314 N N . GLY A 1 182 ? -24.630 -3.654 8.967 1.00 94.25 182 GLY A N 1
ATOM 1315 C CA . GLY A 1 182 ? -24.157 -4.622 7.968 1.00 94.25 182 GLY A CA 1
ATOM 1316 C C . GLY A 1 182 ? -23.108 -4.067 6.995 1.00 94.25 182 GLY A C 1
ATOM 1317 O O . GLY A 1 182 ? -22.086 -4.713 6.794 1.00 94.25 182 GLY A O 1
ATOM 1318 N N . ARG A 1 183 ? -23.301 -2.859 6.451 1.00 96.94 183 ARG A N 1
ATOM 1319 C CA . ARG A 1 183 ? -22.437 -2.238 5.421 1.00 96.94 183 ARG A CA 1
ATOM 1320 C C . ARG A 1 183 ? -21.001 -1.982 5.899 1.00 96.94 183 ARG A C 1
ATOM 1322 O O . ARG A 1 183 ? -20.817 -1.468 7.006 1.00 96.94 183 ARG A O 1
ATOM 1329 N N . LEU A 1 184 ? -19.994 -2.244 5.060 1.00 98.56 184 LEU A N 1
ATOM 1330 C CA . LEU A 1 184 ? -18.602 -1.849 5.322 1.00 98.56 184 LEU A CA 1
ATOM 1331 C C . LEU A 1 184 ? -18.430 -0.319 5.216 1.00 98.56 184 LEU A C 1
ATOM 1333 O O . LEU A 1 184 ? -18.816 0.296 4.215 1.00 98.56 184 LEU A O 1
ATOM 1337 N N . VAL A 1 185 ? -17.864 0.312 6.256 1.00 98.31 185 VAL A N 1
ATOM 1338 C CA . VAL A 1 185 ? -17.718 1.784 6.331 1.00 98.31 185 VAL A CA 1
ATOM 1339 C C . VAL A 1 185 ? -16.301 2.287 6.596 1.00 98.31 185 VAL A C 1
ATOM 1341 O O . VAL A 1 185 ? -16.036 3.466 6.387 1.00 98.31 185 VAL A O 1
ATOM 1344 N N . ALA A 1 186 ? -15.384 1.442 7.051 1.00 98.38 186 ALA A N 1
ATOM 1345 C CA . ALA A 1 186 ? -13.972 1.786 7.173 1.00 98.38 186 ALA A CA 1
ATOM 1346 C C . ALA A 1 186 ? -13.129 0.518 7.060 1.00 98.38 186 ALA A C 1
ATOM 1348 O O . ALA A 1 186 ? -13.580 -0.546 7.487 1.00 98.38 186 ALA A O 1
ATOM 1349 N N . MET A 1 187 ? -11.919 0.634 6.517 1.00 98.56 187 MET A N 1
ATOM 1350 C CA . MET A 1 187 ? -10.952 -0.465 6.476 1.00 98.56 187 MET A CA 1
ATOM 1351 C C . MET A 1 187 ? -9.503 0.040 6.465 1.00 98.56 187 MET A C 1
ATOM 1353 O O . MET A 1 187 ? -9.244 1.213 6.185 1.00 98.56 187 MET A O 1
ATOM 1357 N N . ALA A 1 188 ? -8.576 -0.864 6.765 1.00 98.38 188 ALA A N 1
ATOM 1358 C CA . ALA A 1 188 ? -7.136 -0.745 6.540 1.00 98.38 188 ALA A CA 1
ATOM 1359 C C . ALA A 1 188 ? -6.555 -2.153 6.323 1.00 98.38 188 ALA A C 1
ATOM 1361 O O . ALA A 1 188 ? -7.186 -3.139 6.706 1.00 98.38 188 ALA A O 1
ATOM 1362 N N . GLY A 1 189 ? -5.358 -2.273 5.755 1.00 97.69 189 GLY A N 1
ATOM 1363 C CA . GLY A 1 189 ? -4.698 -3.573 5.629 1.00 97.69 189 GLY A CA 1
ATOM 1364 C C . GLY A 1 189 ? -3.232 -3.509 5.231 1.00 97.69 189 GLY A C 1
ATOM 1365 O O . GLY A 1 189 ? -2.615 -2.448 5.282 1.00 97.69 189 GLY A O 1
ATOM 1366 N N . GLU A 1 190 ? -2.689 -4.659 4.858 1.00 98.06 190 GLU A N 1
ATOM 1367 C CA . GLU A 1 190 ? -1.279 -4.894 4.524 1.00 98.06 190 GLU A CA 1
ATOM 1368 C C . GLU A 1 190 ? -1.064 -4.855 2.994 1.00 98.06 190 GLU A C 1
ATOM 1370 O O . GLU A 1 190 ? -1.974 -5.206 2.247 1.00 98.06 190 GLU A O 1
ATOM 1375 N N . ARG A 1 191 ? 0.095 -4.380 2.496 1.00 96.38 191 ARG A N 1
ATOM 1376 C CA . ARG A 1 191 ? 0.317 -4.207 1.035 1.00 96.38 191 ARG A CA 1
ATOM 1377 C C . ARG A 1 191 ? 1.689 -4.617 0.494 1.00 96.38 191 ARG A C 1
ATOM 1379 O O . ARG A 1 191 ? 1.765 -5.345 -0.493 1.00 96.38 191 ARG A O 1
ATOM 1386 N N . LEU A 1 192 ? 2.772 -4.110 1.076 1.00 97.62 192 LEU A N 1
ATOM 1387 C CA . LEU A 1 192 ? 4.146 -4.505 0.752 1.00 97.62 192 LEU A CA 1
ATOM 1388 C C . LEU A 1 192 ? 4.767 -5.160 1.985 1.00 97.62 192 LEU A C 1
ATOM 1390 O O . LEU A 1 192 ? 4.570 -4.690 3.102 1.00 97.62 192 LEU A O 1
ATOM 1394 N N . HIS A 1 193 ? 5.512 -6.238 1.776 1.00 98.38 193 HIS A N 1
ATOM 1395 C CA . HIS A 1 193 ? 6.019 -7.122 2.825 1.00 98.38 193 HIS A CA 1
ATOM 1396 C C . HIS A 1 193 ? 7.498 -7.501 2.587 1.00 98.38 193 HIS A C 1
ATOM 1398 O O . HIS A 1 193 ? 7.817 -8.676 2.384 1.00 98.38 193 HIS A O 1
ATOM 1404 N N . PRO A 1 194 ? 8.425 -6.520 2.524 1.00 97.94 194 PRO A N 1
ATOM 1405 C CA . PRO A 1 194 ? 9.856 -6.801 2.451 1.00 97.94 194 PRO A CA 1
ATOM 1406 C C . PRO A 1 194 ? 10.393 -7.359 3.789 1.00 97.94 194 PRO A C 1
ATOM 1408 O O . PRO A 1 194 ? 9.753 -7.199 4.828 1.00 97.94 194 PRO A O 1
ATOM 1411 N N . PRO A 1 195 ? 11.575 -8.007 3.812 1.00 97.56 195 PRO A N 1
ATOM 1412 C CA . PRO A 1 195 ? 12.065 -8.721 4.995 1.00 97.56 195 PRO A CA 1
ATOM 1413 C C . PRO A 1 195 ? 12.096 -7.874 6.281 1.00 97.56 195 PRO A C 1
ATOM 1415 O O . PRO A 1 195 ? 12.815 -6.879 6.357 1.00 97.56 195 PRO A O 1
ATOM 1418 N N . GLY A 1 196 ? 11.326 -8.293 7.293 1.00 98.06 196 GLY A N 1
ATOM 1419 C CA . GLY A 1 196 ? 11.218 -7.640 8.607 1.00 98.06 196 GLY A CA 1
ATOM 1420 C C . GLY A 1 196 ? 10.217 -6.479 8.703 1.00 98.06 196 GLY A C 1
ATOM 1421 O O . GLY A 1 196 ? 10.057 -5.913 9.785 1.00 98.06 196 GLY A O 1
ATOM 1422 N N . TRP A 1 197 ? 9.530 -6.122 7.612 1.00 98.62 197 TRP A N 1
ATOM 1423 C CA . TRP A 1 197 ? 8.654 -4.950 7.549 1.00 98.62 197 TRP A CA 1
ATOM 1424 C C . TRP A 1 197 ? 7.338 -5.235 6.817 1.00 98.62 197 TRP A C 1
ATOM 1426 O O . TRP A 1 197 ? 7.319 -5.942 5.811 1.00 98.62 197 TRP A O 1
ATOM 1436 N N . THR A 1 198 ? 6.250 -4.591 7.241 1.00 98.75 198 THR A N 1
ATOM 1437 C CA . THR A 1 198 ? 4.948 -4.696 6.560 1.00 98.75 198 THR A CA 1
ATOM 1438 C C . THR A 1 198 ? 4.296 -3.326 6.408 1.00 98.75 198 THR A C 1
ATOM 1440 O O . THR A 1 198 ? 4.267 -2.518 7.339 1.00 98.75 198 THR A O 1
ATOM 1443 N N . GLU A 1 199 ? 3.794 -3.043 5.209 1.00 98.44 199 GLU A N 1
ATOM 1444 C CA . GLU A 1 199 ? 3.224 -1.750 4.852 1.00 98.44 199 GLU A CA 1
ATOM 1445 C C . GLU A 1 199 ? 1.743 -1.671 5.218 1.00 98.44 199 GLU A C 1
ATOM 1447 O O . GLU A 1 199 ? 0.941 -2.438 4.682 1.00 98.44 199 GLU A O 1
ATOM 1452 N N . ILE A 1 200 ? 1.362 -0.694 6.042 1.00 98.31 200 ILE A N 1
ATOM 1453 C CA . ILE A 1 200 ? -0.043 -0.353 6.276 1.00 98.31 200 ILE A CA 1
ATOM 1454 C C . ILE A 1 200 ? -0.559 0.485 5.102 1.00 98.31 200 ILE A C 1
ATOM 1456 O O . ILE A 1 200 ? 0.027 1.499 4.720 1.00 98.31 200 ILE A O 1
ATOM 1460 N N . SER A 1 201 ? -1.682 0.065 4.525 1.00 95.19 201 SER A N 1
ATOM 1461 C CA . SER A 1 201 ? -2.278 0.679 3.345 1.00 95.19 201 SER A CA 1
ATOM 1462 C C . SER A 1 201 ? -3.805 0.556 3.305 1.00 95.19 201 SER A C 1
ATOM 1464 O O . SER A 1 201 ? -4.439 0.068 4.240 1.00 95.19 201 SER A O 1
ATOM 1466 N N . ALA A 1 202 ? -4.398 1.063 2.218 1.00 93.81 202 ALA A N 1
ATOM 1467 C CA . ALA A 1 202 ? -5.841 1.122 1.956 1.00 93.81 202 ALA A CA 1
ATOM 1468 C C . ALA A 1 202 ? -6.687 1.734 3.098 1.00 93.81 202 ALA A C 1
ATOM 1470 O O . ALA A 1 202 ? -7.886 1.470 3.201 1.00 93.81 202 ALA A O 1
ATOM 1471 N N . VAL A 1 203 ? -6.059 2.559 3.948 1.00 95.94 203 VAL A N 1
ATOM 1472 C CA . VAL A 1 203 ? -6.683 3.217 5.102 1.00 95.94 203 VAL A CA 1
ATOM 1473 C C . VAL A 1 203 ? -7.758 4.174 4.600 1.00 95.94 203 VAL A C 1
ATOM 1475 O O . VAL A 1 203 ? -7.455 5.217 4.020 1.00 95.94 203 VAL A O 1
ATOM 1478 N N . CYS A 1 204 ? -9.023 3.825 4.812 1.00 95.12 204 CYS A N 1
ATOM 1479 C CA . CYS A 1 204 ? -10.141 4.635 4.351 1.00 95.12 204 CYS A CA 1
ATOM 1480 C C . CYS A 1 204 ? -11.332 4.596 5.308 1.00 95.12 204 CYS A C 1
ATOM 1482 O O . CYS A 1 204 ? -11.501 3.700 6.137 1.00 95.12 204 CYS A O 1
ATOM 1484 N N . THR A 1 205 ? -12.167 5.627 5.218 1.00 96.38 205 THR A N 1
ATOM 1485 C CA . THR A 1 205 ? -13.401 5.755 5.996 1.00 96.38 205 THR A CA 1
ATOM 1486 C C . THR A 1 205 ? -14.441 6.486 5.154 1.00 96.38 205 THR A C 1
ATOM 1488 O O . THR A 1 205 ? -14.167 7.548 4.582 1.00 96.38 205 THR A O 1
ATOM 1491 N N . ASP A 1 206 ? -15.625 5.888 5.070 1.00 96.19 206 ASP A N 1
ATOM 1492 C CA . ASP A 1 206 ? -16.814 6.376 4.380 1.00 96.19 206 ASP A CA 1
ATOM 1493 C C . ASP A 1 206 ? -17.180 7.782 4.896 1.00 96.19 206 ASP A C 1
ATOM 1495 O O . ASP A 1 206 ? -17.227 7.977 6.117 1.00 96.19 206 ASP A O 1
ATOM 1499 N N . PRO A 1 207 ? -17.421 8.778 4.018 1.00 93.38 207 PRO A N 1
ATOM 1500 C CA . PRO A 1 207 ? -17.607 10.171 4.435 1.00 93.38 207 PRO A CA 1
ATOM 1501 C C . PRO A 1 207 ? -18.666 10.379 5.526 1.00 93.38 207 PRO A C 1
ATOM 1503 O O . PRO A 1 207 ? -18.491 11.243 6.382 1.00 93.38 207 PRO A O 1
ATOM 1506 N N . ALA A 1 208 ? -19.719 9.553 5.551 1.00 94.75 208 ALA A N 1
ATOM 1507 C CA . ALA A 1 208 ? -20.810 9.649 6.520 1.00 94.75 208 ALA A CA 1
ATOM 1508 C C . ALA A 1 208 ? -20.425 9.280 7.971 1.00 94.75 208 ALA A C 1
ATOM 1510 O O . ALA A 1 208 ? -21.213 9.529 8.883 1.00 94.75 208 ALA A O 1
ATOM 1511 N N . VAL A 1 209 ? -19.245 8.687 8.208 1.00 95.44 209 VAL A N 1
ATOM 1512 C CA . VAL A 1 209 ? -18.769 8.285 9.552 1.00 95.44 209 VAL A CA 1
ATOM 1513 C C . VAL A 1 209 ? -17.346 8.770 9.881 1.00 95.44 209 VAL A C 1
ATOM 1515 O O . VAL A 1 209 ? -16.713 8.280 10.820 1.00 95.44 209 VAL A O 1
ATOM 1518 N N . ARG A 1 210 ? -16.829 9.759 9.137 1.00 92.12 210 ARG A N 1
ATOM 1519 C CA . ARG A 1 210 ? -15.553 10.428 9.461 1.00 92.12 210 ARG A CA 1
ATOM 1520 C C . ARG A 1 210 ? -15.633 11.169 10.805 1.00 92.12 210 ARG A C 1
ATOM 1522 O O . ARG A 1 210 ? -16.706 11.385 11.361 1.00 92.12 210 ARG A O 1
ATOM 1529 N N . GLY A 1 211 ? -14.473 11.492 11.380 1.00 92.06 211 GLY A N 1
ATOM 1530 C CA . GLY A 1 211 ? -14.365 12.091 12.719 1.00 92.06 211 GLY A CA 1
ATOM 1531 C C . GLY A 1 211 ? -14.549 11.115 13.894 1.00 92.06 211 GLY A C 1
ATOM 1532 O O . GLY A 1 211 ? -14.136 11.430 15.002 1.00 92.06 211 GLY A O 1
ATOM 1533 N N . GLN A 1 212 ? -15.066 9.899 13.669 1.00 95.19 212 GLN A N 1
ATOM 1534 C CA . GLN A 1 212 ? -15.272 8.872 14.710 1.00 95.19 212 GLN A CA 1
ATOM 153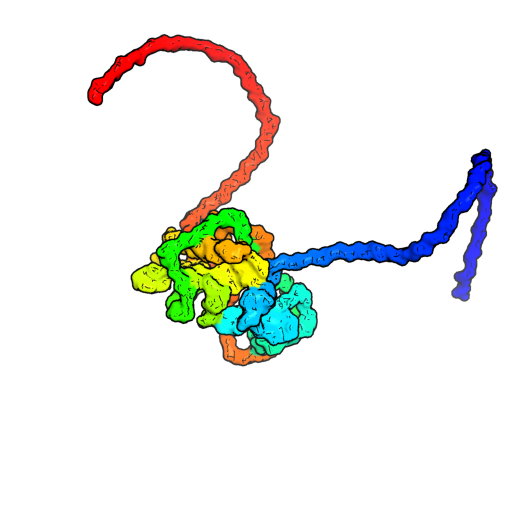5 C C . GLN A 1 212 ? -13.998 8.068 15.071 1.00 95.19 212 GLN A C 1
ATOM 1537 O O . GLN A 1 212 ? -14.078 7.021 15.710 1.00 95.19 212 GLN A O 1
ATOM 1542 N N . GLY A 1 213 ? -12.814 8.505 14.624 1.00 95.44 213 GLY A N 1
ATOM 1543 C CA . GLY A 1 213 ? -11.531 7.852 14.925 1.00 95.44 213 GLY A CA 1
ATOM 1544 C C . GLY A 1 213 ? -11.319 6.462 14.300 1.00 95.44 213 GLY A C 1
ATOM 1545 O O . GLY A 1 213 ? -10.386 5.765 14.693 1.00 95.44 213 GLY A O 1
ATOM 1546 N N . LEU A 1 214 ? -12.149 6.039 13.337 1.00 97.19 214 LEU A N 1
ATOM 1547 C CA . LEU A 1 214 ? -12.099 4.678 12.775 1.00 97.19 214 LEU A CA 1
ATOM 1548 C C . LEU A 1 214 ? -10.752 4.358 12.104 1.00 97.19 214 LEU A C 1
ATOM 1550 O O . LEU A 1 214 ? -10.198 3.291 12.351 1.00 97.19 214 LEU A O 1
ATOM 1554 N N . ALA A 1 215 ? -10.179 5.297 11.343 1.00 95.19 215 ALA A N 1
ATOM 1555 C CA . ALA A 1 215 ? -8.852 5.141 10.741 1.00 95.19 215 ALA A CA 1
ATOM 1556 C C . ALA A 1 215 ? -7.746 4.936 11.798 1.00 95.19 215 ALA A C 1
ATOM 1558 O O . ALA A 1 215 ? -6.960 4.000 11.686 1.00 95.19 215 ALA A O 1
ATOM 1559 N N . THR A 1 216 ? -7.733 5.738 12.872 1.00 96.88 216 THR A N 1
ATOM 1560 C CA . THR A 1 216 ? -6.829 5.568 14.029 1.00 96.88 216 THR A CA 1
ATOM 1561 C C . THR A 1 216 ? -6.921 4.166 14.628 1.00 96.88 216 THR A C 1
ATOM 1563 O O . THR A 1 216 ? -5.897 3.535 14.886 1.00 96.88 216 THR A O 1
ATOM 1566 N N . ARG A 1 217 ? -8.145 3.676 14.848 1.00 98.00 217 ARG A N 1
ATOM 1567 C CA . ARG A 1 217 ? -8.412 2.352 15.427 1.00 98.00 217 ARG A CA 1
ATOM 1568 C C . ARG A 1 217 ? -7.903 1.232 14.518 1.00 98.00 217 ARG A C 1
ATOM 1570 O O . ARG A 1 217 ? -7.141 0.379 14.960 1.00 98.00 217 ARG A O 1
ATOM 1577 N N . LEU A 1 218 ? -8.242 1.295 13.232 1.00 98.56 218 LEU A N 1
ATOM 1578 C CA . LEU A 1 218 ? -7.841 0.307 12.229 1.00 98.56 218 LEU A CA 1
ATOM 1579 C C . LEU A 1 218 ? -6.322 0.271 11.997 1.00 98.56 218 LEU A C 1
ATOM 1581 O O . LEU A 1 218 ? -5.750 -0.813 11.964 1.00 98.56 218 LEU A O 1
ATOM 1585 N N . VAL A 1 219 ? -5.645 1.423 11.920 1.00 98.38 219 VAL A N 1
ATOM 1586 C CA . VAL A 1 219 ? -4.174 1.480 11.793 1.00 98.38 219 VAL A CA 1
ATOM 1587 C C . VAL A 1 219 ? -3.486 0.851 13.010 1.00 98.38 219 VAL A C 1
ATOM 1589 O O . VAL A 1 219 ? -2.522 0.106 12.844 1.00 98.38 219 VAL A O 1
ATOM 1592 N N . ARG A 1 220 ? -3.995 1.082 14.230 1.00 98.56 220 ARG A N 1
ATOM 1593 C CA . ARG A 1 220 ? -3.466 0.448 15.452 1.00 98.56 220 ARG A CA 1
ATOM 1594 C C . ARG A 1 220 ? -3.701 -1.063 15.495 1.00 98.56 220 ARG A C 1
ATOM 1596 O O . ARG A 1 220 ? -2.821 -1.772 15.981 1.00 98.56 220 ARG A O 1
ATOM 1603 N N . ALA A 1 221 ? -4.829 -1.539 14.969 1.00 98.75 221 ALA A N 1
ATOM 1604 C CA . ALA A 1 221 ? -5.163 -2.960 14.911 1.00 98.75 221 ALA A CA 1
ATOM 1605 C C . ALA A 1 221 ? -4.335 -3.715 13.857 1.00 98.75 221 ALA A C 1
ATOM 1607 O O . ALA A 1 221 ? -3.804 -4.783 14.156 1.00 98.75 221 ALA A O 1
ATOM 1608 N N . VAL A 1 222 ? -4.134 -3.137 12.664 1.00 98.75 222 VAL A N 1
ATOM 1609 C CA . VAL A 1 222 ? -3.208 -3.694 11.658 1.00 98.75 222 VAL A CA 1
ATOM 1610 C C . VAL A 1 222 ? -1.778 -3.711 12.213 1.00 98.75 222 VAL A C 1
ATOM 1612 O O . VAL A 1 222 ? -1.107 -4.737 12.153 1.00 98.75 222 VAL A O 1
ATOM 1615 N N . ALA A 1 223 ? -1.328 -2.626 12.853 1.00 98.69 223 ALA A N 1
ATOM 1616 C CA . ALA A 1 223 ? -0.007 -2.573 13.482 1.00 98.69 223 ALA A CA 1
ATOM 1617 C C . ALA A 1 223 ? 0.194 -3.594 14.617 1.00 98.69 223 ALA A C 1
ATOM 1619 O O . ALA A 1 223 ? 1.319 -4.046 14.824 1.00 98.69 223 ALA A O 1
ATOM 1620 N N . ALA A 1 224 ? -0.867 -3.970 15.342 1.00 98.56 224 ALA A N 1
ATOM 1621 C CA . ALA A 1 224 ? -0.800 -5.036 16.340 1.00 98.56 224 ALA A CA 1
ATOM 1622 C C . ALA A 1 224 ? -0.530 -6.386 15.662 1.00 98.56 224 ALA A C 1
ATOM 1624 O O . ALA A 1 224 ? 0.460 -7.034 15.989 1.00 98.56 224 ALA A O 1
ATOM 1625 N N . GLY A 1 225 ? -1.315 -6.736 14.637 1.00 98.38 225 GLY A N 1
ATOM 1626 C CA . GLY A 1 225 ? -1.127 -7.971 13.868 1.00 98.38 225 GLY A CA 1
ATOM 1627 C C . GLY A 1 225 ? 0.219 -8.065 13.134 1.00 98.38 225 GLY A C 1
ATOM 1628 O O . GLY A 1 225 ? 0.719 -9.170 12.945 1.00 98.38 225 GLY A O 1
ATOM 1629 N N . ILE A 1 226 ? 0.825 -6.934 12.752 1.00 98.56 226 ILE A N 1
ATOM 1630 C CA . ILE A 1 226 ? 2.198 -6.866 12.214 1.00 98.56 226 ILE A CA 1
ATOM 1631 C C . ILE A 1 226 ? 3.223 -7.163 13.325 1.00 98.56 226 ILE A C 1
ATOM 1633 O O . ILE A 1 226 ? 4.042 -8.076 13.203 1.00 98.56 226 ILE A O 1
ATOM 1637 N N . ARG A 1 227 ? 3.151 -6.447 14.456 1.00 98.06 227 ARG A N 1
ATOM 1638 C CA . ARG A 1 227 ? 4.096 -6.615 15.577 1.00 98.06 227 ARG A CA 1
ATOM 1639 C C . ARG A 1 227 ? 4.008 -7.990 16.248 1.00 98.06 227 ARG A C 1
ATOM 1641 O O . ARG A 1 227 ? 5.031 -8.510 16.681 1.00 98.06 227 ARG A O 1
ATOM 1648 N N . GLU A 1 228 ? 2.827 -8.607 16.293 1.00 97.75 228 GLU A N 1
ATOM 1649 C CA . GLU A 1 228 ? 2.617 -9.980 16.788 1.00 97.75 228 GLU A CA 1
ATOM 1650 C C . GLU A 1 228 ? 3.418 -11.034 15.999 1.00 97.75 228 GLU A C 1
ATOM 1652 O O . GLU A 1 228 ? 3.758 -12.082 16.547 1.00 97.75 228 GLU A O 1
ATOM 1657 N N . ARG A 1 229 ? 3.779 -10.743 14.741 1.00 97.12 229 ARG A N 1
ATOM 1658 C CA . ARG A 1 229 ? 4.626 -11.595 13.887 1.00 97.12 229 ARG A CA 1
ATOM 1659 C C . ARG A 1 229 ? 6.120 -11.256 13.971 1.00 97.12 229 ARG A C 1
ATOM 1661 O O . ARG A 1 229 ? 6.927 -11.907 13.314 1.00 97.12 229 ARG A O 1
ATOM 1668 N N . GLY A 1 230 ? 6.501 -10.259 14.776 1.00 97.75 230 GLY A N 1
ATOM 1669 C CA . GLY A 1 230 ? 7.877 -9.757 14.876 1.00 97.75 230 GLY A CA 1
ATOM 1670 C C . GLY A 1 230 ? 8.280 -8.791 13.756 1.00 97.75 230 GLY A C 1
ATOM 1671 O O . GLY A 1 230 ? 9.471 -8.578 13.536 1.00 97.75 230 GLY A O 1
ATOM 1672 N N . GLU A 1 231 ? 7.311 -8.217 13.041 1.00 98.44 231 GLU A N 1
ATOM 1673 C CA . GLU A 1 231 ? 7.533 -7.312 11.910 1.00 98.44 231 GLU A CA 1
ATOM 1674 C C . GLU A 1 231 ? 7.350 -5.844 12.327 1.00 98.44 231 GLU A C 1
ATOM 1676 O O . GLU A 1 231 ? 6.651 -5.533 13.295 1.00 98.44 231 GLU A O 1
ATOM 1681 N N . THR A 1 232 ? 7.971 -4.921 11.588 1.00 98.62 232 THR A N 1
ATOM 1682 C CA . THR A 1 232 ? 7.875 -3.477 11.862 1.00 98.62 232 THR A CA 1
ATOM 1683 C C . THR A 1 232 ? 6.931 -2.784 10.865 1.00 98.62 232 THR A C 1
ATOM 1685 O O . THR A 1 232 ? 7.134 -2.901 9.651 1.00 98.62 232 THR A O 1
ATOM 1688 N N . PRO A 1 233 ? 5.904 -2.041 11.322 1.00 98.62 233 PRO A N 1
ATOM 1689 C CA . PRO A 1 233 ? 5.034 -1.271 10.438 1.00 98.62 233 PRO A CA 1
ATOM 1690 C C . PRO A 1 233 ? 5.762 -0.132 9.705 1.00 98.62 233 PRO A C 1
ATOM 1692 O O . PRO A 1 233 ? 6.534 0.630 10.290 1.00 98.62 233 PRO A O 1
ATOM 1695 N N . PHE A 1 234 ? 5.438 0.054 8.428 1.00 98.50 234 PHE A N 1
ATOM 1696 C CA . PHE A 1 234 ? 5.759 1.265 7.664 1.00 98.50 234 PHE A CA 1
ATOM 1697 C C . PHE A 1 234 ? 4.580 1.663 6.770 1.00 98.50 234 PHE A C 1
ATOM 1699 O O . PHE A 1 234 ? 3.590 0.939 6.690 1.00 98.50 234 PHE A O 1
ATOM 1706 N N . LEU A 1 235 ? 4.651 2.822 6.116 1.00 97.00 235 LEU A N 1
ATOM 1707 C CA . LEU A 1 235 ? 3.664 3.254 5.123 1.00 97.00 235 LEU A CA 1
ATOM 1708 C C . LEU A 1 235 ? 4.230 4.304 4.164 1.00 97.00 235 LEU A C 1
ATOM 1710 O O . LEU A 1 235 ? 5.204 4.995 4.472 1.00 97.00 235 LEU A O 1
ATOM 1714 N N . HIS A 1 236 ? 3.566 4.465 3.021 1.00 94.44 236 HIS A N 1
ATOM 1715 C CA . HIS A 1 236 ? 3.749 5.605 2.127 1.00 94.44 236 HIS A CA 1
ATOM 1716 C C . HIS A 1 236 ? 2.479 6.454 2.042 1.00 94.44 236 HIS A C 1
ATOM 1718 O O . HIS A 1 236 ? 1.365 5.932 2.056 1.00 94.44 236 HIS A O 1
ATOM 1724 N N . THR A 1 237 ? 2.648 7.761 1.853 1.00 91.50 237 THR A N 1
ATOM 1725 C CA . THR A 1 237 ? 1.573 8.661 1.412 1.00 91.50 237 THR A CA 1
ATOM 1726 C C . THR A 1 237 ? 2.129 9.755 0.496 1.00 91.50 237 THR A C 1
ATOM 1728 O O . THR A 1 237 ? 3.339 9.998 0.469 1.00 91.50 237 THR A O 1
ATOM 1731 N N . ALA A 1 238 ? 1.264 10.399 -0.287 1.00 90.12 238 ALA A N 1
ATOM 1732 C CA . ALA A 1 238 ? 1.634 11.560 -1.090 1.00 90.12 238 ALA A CA 1
ATOM 1733 C C . ALA A 1 238 ? 2.047 12.736 -0.183 1.00 90.12 238 ALA A C 1
ATOM 1735 O O . ALA A 1 238 ? 1.489 12.929 0.898 1.00 90.12 238 ALA A O 1
ATOM 1736 N N . ALA A 1 239 ? 3.042 13.520 -0.603 1.00 90.69 239 ALA A N 1
ATOM 1737 C CA . ALA A 1 239 ? 3.635 14.575 0.225 1.00 90.69 239 ALA A CA 1
ATOM 1738 C C . ALA A 1 239 ? 2.707 15.791 0.441 1.00 90.69 239 ALA A C 1
ATOM 1740 O O . ALA A 1 239 ? 2.902 16.557 1.382 1.00 90.69 239 ALA A O 1
ATOM 1741 N N . ASP A 1 240 ? 1.687 15.958 -0.404 1.00 89.44 240 ASP A N 1
ATOM 1742 C CA . ASP A 1 240 ? 0.615 16.950 -0.265 1.00 89.44 240 ASP A CA 1
ATOM 1743 C C . ASP A 1 240 ? -0.507 16.495 0.691 1.00 89.44 240 ASP A C 1
ATOM 1745 O O . ASP A 1 240 ? -1.275 17.327 1.185 1.00 89.44 240 ASP A O 1
ATOM 1749 N N . ASN A 1 241 ? -0.570 15.202 1.035 1.00 88.69 241 ASN A N 1
ATOM 1750 C CA . ASN A 1 241 ? -1.546 14.613 1.955 1.00 88.69 241 ASN A CA 1
ATOM 1751 C C . ASN A 1 241 ? -1.215 14.907 3.433 1.00 88.69 241 ASN A C 1
ATOM 1753 O O . ASN A 1 241 ? -1.075 14.019 4.279 1.00 88.69 241 ASN A O 1
ATOM 1757 N N . THR A 1 242 ? -1.091 16.195 3.751 1.00 90.69 242 THR A N 1
ATOM 1758 C CA . THR A 1 242 ? -0.725 16.712 5.078 1.00 90.69 242 THR A CA 1
ATOM 1759 C C . THR A 1 242 ? -1.681 16.269 6.192 1.00 90.69 242 THR A C 1
ATOM 1761 O O . THR A 1 242 ? -1.258 16.160 7.342 1.00 90.69 242 THR A O 1
ATOM 1764 N N . GLY A 1 243 ? -2.943 15.961 5.868 1.00 89.19 243 GLY A N 1
ATOM 1765 C CA . GLY A 1 243 ? -3.909 15.383 6.805 1.00 89.19 243 GLY A CA 1
ATOM 1766 C C . GLY A 1 243 ? -3.520 13.973 7.256 1.00 89.19 243 GLY A C 1
ATOM 1767 O O . GLY A 1 243 ? -3.452 13.713 8.458 1.00 89.19 243 GLY A O 1
ATOM 1768 N N . ALA A 1 244 ? -3.200 13.081 6.312 1.00 88.31 244 ALA A N 1
ATOM 1769 C CA . ALA A 1 244 ? -2.741 11.730 6.633 1.00 88.31 244 ALA A CA 1
ATOM 1770 C C . ALA A 1 244 ? -1.352 11.732 7.296 1.00 88.31 244 ALA A C 1
ATOM 1772 O O . ALA A 1 244 ? -1.144 10.999 8.257 1.00 88.31 244 ALA A O 1
ATOM 1773 N N . ILE A 1 245 ? -0.427 12.593 6.850 1.00 92.75 245 ILE A N 1
ATOM 1774 C CA . ILE A 1 245 ? 0.908 12.727 7.466 1.00 92.75 245 ILE A CA 1
ATOM 1775 C C . ILE A 1 245 ? 0.778 13.064 8.960 1.00 92.75 245 ILE A C 1
ATOM 1777 O O . ILE A 1 245 ? 1.277 12.314 9.795 1.00 92.75 245 ILE A O 1
ATOM 1781 N N . ARG A 1 246 ? 0.007 14.107 9.308 1.00 93.06 246 ARG A N 1
ATOM 1782 C CA . ARG A 1 246 ? -0.246 14.496 10.709 1.00 93.06 246 ARG A CA 1
ATOM 1783 C C . ARG A 1 246 ? -0.917 13.391 11.526 1.00 93.06 246 ARG A C 1
ATOM 1785 O O . ARG A 1 246 ? -0.613 13.246 12.707 1.00 93.06 246 ARG A O 1
ATOM 1792 N N . LEU A 1 247 ? -1.828 12.623 10.918 1.00 91.81 247 LEU A N 1
ATOM 1793 C CA . LEU A 1 247 ? -2.442 11.461 11.561 1.00 91.81 247 LEU A CA 1
ATOM 1794 C C . LEU A 1 247 ? -1.373 10.420 11.918 1.00 91.81 247 LEU A C 1
ATOM 1796 O O . LEU A 1 247 ? -1.270 10.035 13.078 1.00 91.81 247 LEU A O 1
ATOM 1800 N N . TYR A 1 248 ? -0.550 9.996 10.959 1.00 95.88 248 TYR A N 1
ATOM 1801 C CA . TYR A 1 248 ? 0.477 8.980 11.196 1.00 95.88 248 TYR A CA 1
ATOM 1802 C C . TYR A 1 248 ? 1.549 9.457 12.194 1.00 95.88 248 TYR A C 1
ATOM 1804 O O . TYR A 1 248 ? 1.901 8.713 13.110 1.00 95.88 248 TYR A O 1
ATOM 1812 N N . GLU A 1 249 ? 1.991 10.714 12.105 1.00 96.38 249 GLU A N 1
ATOM 1813 C CA . GLU A 1 249 ? 2.919 11.324 13.071 1.00 96.38 249 GLU A CA 1
ATOM 1814 C C . GLU A 1 249 ? 2.353 11.343 14.502 1.00 96.38 249 GLU A C 1
ATOM 1816 O O . GLU A 1 249 ? 3.064 11.013 15.456 1.00 96.38 249 GLU A O 1
ATOM 1821 N N . HIS A 1 250 ? 1.063 11.666 14.659 1.00 94.88 250 HIS A N 1
ATOM 1822 C CA . HIS A 1 250 ? 0.365 11.622 15.946 1.00 94.88 250 HIS A CA 1
ATOM 1823 C C . HIS A 1 250 ? 0.171 10.191 16.477 1.00 94.88 250 HIS A C 1
ATOM 1825 O O . HIS A 1 250 ? 0.190 9.980 17.689 1.00 94.88 250 HIS A O 1
ATOM 1831 N N . LEU A 1 251 ? 0.003 9.199 15.596 1.00 95.75 251 LEU A N 1
ATOM 1832 C CA . LEU A 1 251 ? -0.110 7.794 15.998 1.00 95.75 251 LEU A CA 1
ATOM 1833 C C . LEU A 1 251 ? 1.215 7.204 16.504 1.00 95.75 251 LEU A C 1
ATOM 1835 O O . LEU A 1 251 ? 1.163 6.261 17.291 1.00 95.75 251 LEU A O 1
ATOM 1839 N N . GLY A 1 252 ? 2.357 7.760 16.084 1.00 97.50 252 GLY A N 1
ATOM 1840 C CA . GLY A 1 252 ? 3.703 7.336 16.494 1.00 97.50 252 GLY A CA 1
ATOM 1841 C C . GLY A 1 252 ? 4.654 6.993 15.342 1.00 97.50 252 GLY A C 1
ATOM 1842 O O . GLY A 1 252 ? 5.769 6.544 15.596 1.00 97.50 252 GLY A O 1
ATOM 1843 N N . PHE A 1 253 ? 4.253 7.211 14.086 1.00 98.12 253 PHE A N 1
ATOM 1844 C CA . PHE A 1 253 ? 5.154 7.082 12.939 1.00 98.12 253 PHE A CA 1
ATOM 1845 C C . PHE A 1 253 ? 6.107 8.284 12.827 1.00 98.12 253 PHE A C 1
ATOM 1847 O O . PHE A 1 253 ? 5.796 9.395 13.267 1.00 98.12 253 PHE A O 1
ATOM 1854 N N . ARG A 1 254 ? 7.258 8.094 12.180 1.00 97.81 254 ARG A N 1
ATOM 1855 C CA . ARG A 1 254 ? 8.230 9.154 11.861 1.00 97.81 254 ARG A CA 1
ATOM 1856 C C . ARG A 1 254 ? 8.611 9.091 10.385 1.00 97.81 254 ARG A C 1
ATOM 1858 O O . ARG A 1 254 ? 8.636 8.015 9.792 1.00 97.81 254 ARG A O 1
ATOM 1865 N N . LEU A 1 255 ? 8.919 10.242 9.789 1.00 97.44 255 LEU A N 1
ATOM 1866 C CA . LEU A 1 255 ? 9.445 10.323 8.425 1.00 97.44 255 LEU A CA 1
ATOM 1867 C C . LEU A 1 255 ? 10.796 9.594 8.338 1.00 97.44 255 LEU A C 1
ATOM 1869 O O . LEU A 1 255 ? 11.768 10.048 8.937 1.00 97.44 255 LEU A O 1
ATOM 1873 N N . ARG A 1 256 ? 10.873 8.505 7.560 1.00 96.81 256 ARG A N 1
ATOM 1874 C CA . ARG A 1 256 ? 12.154 7.870 7.204 1.00 96.81 256 ARG A CA 1
ATOM 1875 C C . ARG A 1 256 ? 12.827 8.634 6.072 1.00 96.81 256 ARG A C 1
ATOM 1877 O O . ARG A 1 256 ? 14.010 8.943 6.161 1.00 96.81 256 ARG A O 1
ATOM 1884 N N . ARG A 1 257 ? 12.084 8.919 4.997 1.00 95.00 257 ARG A N 1
ATOM 1885 C CA . ARG A 1 257 ? 12.598 9.635 3.820 1.00 95.00 257 ARG A CA 1
ATOM 1886 C C . ARG A 1 257 ? 11.491 10.187 2.926 1.00 95.00 257 ARG A C 1
ATOM 1888 O O . ARG A 1 257 ? 10.362 9.701 2.934 1.00 95.00 257 ARG A O 1
ATOM 1895 N N . GLN A 1 258 ? 11.844 11.180 2.115 1.00 94.12 258 GLN A N 1
ATOM 1896 C CA . GLN A 1 258 ? 11.060 11.552 0.937 1.00 94.12 258 GLN A CA 1
ATOM 1897 C C . GLN A 1 258 ? 11.314 10.543 -0.192 1.00 94.12 258 GLN A C 1
ATOM 1899 O O . GLN A 1 258 ? 12.425 10.017 -0.323 1.00 94.12 258 GLN A O 1
ATOM 1904 N N . VAL A 1 259 ? 10.286 10.301 -1.004 1.00 91.12 259 VAL A N 1
ATOM 1905 C CA . VAL A 1 259 ? 10.335 9.461 -2.209 1.00 91.12 259 VAL A CA 1
ATOM 1906 C C . VAL A 1 259 ? 9.745 10.221 -3.400 1.00 91.12 259 VAL A C 1
ATOM 1908 O O . VAL A 1 259 ? 8.952 11.152 -3.221 1.00 91.12 259 VAL A O 1
ATOM 1911 N N . ARG A 1 260 ? 10.105 9.843 -4.627 1.00 89.12 260 ARG A N 1
ATOM 1912 C CA . ARG A 1 260 ? 9.488 10.357 -5.858 1.00 89.12 260 ARG A CA 1
ATOM 1913 C C . ARG A 1 260 ? 8.716 9.256 -6.562 1.00 89.12 260 ARG A C 1
ATOM 1915 O O . ARG A 1 260 ? 9.294 8.248 -6.955 1.00 89.12 260 ARG A O 1
ATOM 1922 N N . PHE A 1 261 ? 7.424 9.483 -6.759 1.00 87.38 261 PHE A N 1
ATOM 1923 C CA . PHE A 1 261 ? 6.577 8.632 -7.581 1.00 87.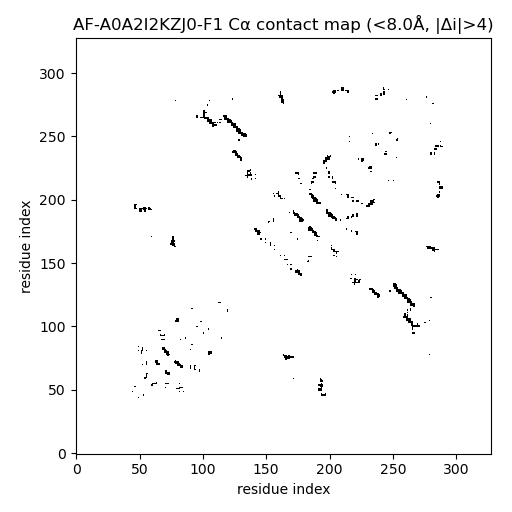38 261 PHE A CA 1
ATOM 1924 C C . PHE A 1 261 ? 6.588 9.158 -9.013 1.00 87.38 261 PHE A C 1
ATOM 1926 O O . PHE A 1 261 ? 6.172 10.292 -9.242 1.00 87.38 261 PHE A O 1
ATOM 1933 N N . THR A 1 262 ? 7.039 8.357 -9.973 1.00 87.81 262 THR A N 1
ATOM 1934 C CA . THR A 1 262 ? 7.104 8.731 -11.396 1.00 87.81 262 THR A CA 1
ATOM 1935 C C . THR A 1 262 ? 6.225 7.785 -12.209 1.00 87.81 262 THR A C 1
ATOM 1937 O O . THR A 1 262 ? 6.187 6.587 -11.940 1.00 87.81 262 THR A O 1
ATOM 1940 N N . LEU A 1 263 ? 5.505 8.307 -13.201 1.00 89.19 263 LEU A N 1
ATOM 1941 C CA . LEU A 1 263 ? 4.732 7.510 -14.154 1.00 89.19 263 LEU A CA 1
ATOM 1942 C C . LEU A 1 263 ? 5.403 7.593 -15.524 1.00 89.19 263 LEU A C 1
ATOM 1944 O O . LEU A 1 263 ? 5.549 8.687 -16.067 1.00 89.19 263 LEU A O 1
ATOM 1948 N N . ALA A 1 264 ? 5.789 6.450 -16.087 1.00 89.81 264 ALA A N 1
ATOM 1949 C CA . ALA A 1 264 ? 6.336 6.349 -17.438 1.00 89.81 264 ALA A CA 1
ATOM 1950 C C . ALA A 1 264 ? 5.428 5.486 -18.326 1.00 89.81 264 ALA A C 1
ATOM 1952 O O . ALA A 1 264 ? 4.784 4.560 -17.832 1.00 89.81 264 ALA A O 1
ATOM 1953 N N . ARG A 1 265 ? 5.378 5.756 -19.633 1.00 89.88 265 ARG A N 1
ATOM 1954 C CA . ARG A 1 265 ? 4.706 4.891 -20.611 1.00 89.88 265 ARG A CA 1
ATOM 1955 C C . ARG A 1 265 ? 5.692 3.925 -21.258 1.00 89.88 265 ARG A C 1
ATOM 1957 O O . ARG A 1 265 ? 6.730 4.357 -21.755 1.00 89.88 265 ARG A O 1
ATOM 1964 N N . VAL A 1 266 ? 5.320 2.648 -21.326 1.00 89.19 266 VAL A N 1
ATOM 1965 C CA . VAL A 1 266 ? 6.012 1.642 -22.144 1.00 89.19 266 VAL A CA 1
ATOM 1966 C C . VAL A 1 266 ? 5.946 2.045 -23.629 1.00 89.19 266 VAL A C 1
ATOM 1968 O O . VAL A 1 266 ? 4.842 2.277 -24.128 1.00 89.19 266 VAL A O 1
ATOM 1971 N N . PRO A 1 267 ? 7.075 2.123 -24.359 1.00 84.88 267 PRO A N 1
ATOM 1972 C CA . PRO A 1 267 ? 7.091 2.495 -25.771 1.00 84.88 267 PRO A CA 1
ATOM 1973 C C . PRO A 1 267 ? 6.238 1.594 -26.674 1.00 84.88 267 PRO A C 1
ATOM 1975 O O . PRO A 1 267 ? 6.029 0.413 -26.403 1.00 84.88 267 PRO A O 1
ATOM 1978 N N . GLY A 1 268 ? 5.799 2.167 -27.796 1.00 77.69 268 GLY A N 1
ATOM 1979 C CA . GLY A 1 268 ? 4.914 1.524 -28.769 1.00 77.69 268 GLY A CA 1
ATOM 1980 C C . GLY A 1 268 ? 3.443 1.911 -28.593 1.00 77.69 268 GLY A C 1
ATOM 1981 O O . GLY A 1 268 ? 3.040 2.482 -27.579 1.00 77.69 268 GLY A O 1
ATOM 1982 N N . THR A 1 269 ? 2.641 1.640 -29.622 1.00 61.00 269 THR A N 1
ATOM 1983 C CA . THR A 1 269 ? 1.211 1.975 -29.646 1.00 61.00 269 THR A CA 1
ATOM 1984 C C . THR A 1 269 ? 0.458 1.165 -28.584 1.00 61.00 269 THR A C 1
ATOM 1986 O O . THR A 1 269 ? 0.600 -0.060 -28.581 1.00 61.00 269 THR A O 1
ATOM 1989 N N . PRO A 1 270 ? -0.356 1.790 -27.712 1.00 59.06 270 PRO A N 1
ATOM 1990 C CA . PRO A 1 270 ? -1.249 1.051 -26.827 1.00 59.06 270 PRO A CA 1
ATOM 1991 C C . PRO A 1 270 ? -2.222 0.173 -27.622 1.00 59.06 270 PRO A C 1
ATOM 1993 O O . PRO A 1 270 ? -2.689 0.573 -28.688 1.00 59.06 270 PRO A O 1
ATOM 1996 N N . ALA A 1 271 ? -2.604 -0.975 -27.062 1.00 54.25 271 ALA A N 1
ATOM 1997 C CA . ALA A 1 271 ? -3.933 -1.511 -27.344 1.00 54.25 271 ALA A CA 1
ATOM 1998 C C . ALA A 1 271 ? -4.973 -0.567 -26.710 1.00 54.25 271 ALA A C 1
ATOM 2000 O O . ALA A 1 271 ? -4.733 -0.055 -25.613 1.00 54.25 271 ALA A O 1
ATOM 2001 N N . ASP A 1 272 ? -6.089 -0.306 -27.395 1.00 42.97 272 ASP A N 1
ATOM 2002 C CA . ASP A 1 272 ? -7.050 0.731 -26.996 1.00 42.97 272 ASP A CA 1
ATOM 2003 C C . ASP A 1 272 ? -7.558 0.553 -25.555 1.00 42.97 272 ASP A C 1
ATOM 2005 O O . ASP A 1 272 ? -8.208 -0.438 -25.217 1.00 42.97 272 ASP A O 1
ATOM 2009 N N . GLY A 1 273 ? -7.289 1.543 -24.699 1.00 48.56 273 GLY A N 1
ATOM 2010 C CA . GLY A 1 273 ? -7.702 1.523 -23.299 1.00 48.56 273 GLY A CA 1
ATOM 2011 C C . GLY A 1 273 ? -7.466 2.858 -22.577 1.00 48.56 273 GLY A C 1
ATOM 2012 O O . GLY A 1 273 ? -6.555 3.608 -22.938 1.00 48.56 273 GLY A O 1
ATOM 2013 N N . PRO A 1 274 ? -8.284 3.190 -21.560 1.00 44.31 274 PRO A N 1
ATOM 2014 C CA . PRO A 1 274 ? -8.108 4.399 -20.762 1.00 44.31 274 PRO A CA 1
ATOM 2015 C C . PRO A 1 274 ? -6.875 4.305 -19.853 1.00 44.31 274 PRO A C 1
ATOM 2017 O O . PRO A 1 274 ? -6.503 3.231 -19.380 1.00 44.31 274 PRO A O 1
ATOM 2020 N N . LEU A 1 275 ? -6.265 5.454 -19.553 1.00 47.31 275 LEU A N 1
ATOM 2021 C CA . LEU A 1 275 ? -5.184 5.536 -18.569 1.00 47.31 275 LEU A CA 1
ATOM 2022 C C . LEU A 1 275 ? -5.739 5.232 -17.160 1.00 47.31 275 LEU A C 1
ATOM 2024 O O . LEU A 1 275 ? -6.754 5.827 -16.787 1.00 47.31 275 LEU A O 1
ATOM 2028 N N . PRO A 1 276 ? -5.100 4.362 -16.352 1.00 45.78 276 PRO A N 1
ATOM 2029 C CA . PRO A 1 276 ? -5.513 4.143 -14.968 1.00 45.78 276 PRO A CA 1
ATOM 2030 C C . PRO A 1 276 ? -5.366 5.416 -14.119 1.00 45.78 276 PRO A C 1
ATOM 2032 O O . PRO A 1 276 ? -4.487 6.250 -14.355 1.00 45.78 276 PRO A O 1
ATOM 2035 N N . SER A 1 277 ? -6.214 5.546 -13.094 1.00 46.09 277 SER A N 1
ATOM 2036 C CA . SER A 1 277 ? -6.131 6.614 -12.089 1.00 46.09 277 SER A CA 1
ATOM 2037 C C . SER A 1 277 ? -4.787 6.601 -11.352 1.00 46.09 277 SER A C 1
ATOM 2039 O O . SER A 1 277 ? -4.133 5.563 -11.241 1.00 46.09 277 SER A O 1
ATOM 2041 N N . LYS A 1 278 ? -4.371 7.763 -10.833 1.00 47.75 278 LYS A N 1
ATOM 2042 C CA . LYS A 1 278 ? -3.014 8.000 -10.317 1.00 47.75 278 LYS A CA 1
ATOM 2043 C C . LYS A 1 278 ? -2.675 7.003 -9.188 1.00 47.75 278 LYS A C 1
ATOM 2045 O O . LYS A 1 278 ? -3.210 7.154 -8.088 1.00 47.75 278 LYS A O 1
ATOM 2050 N N . PRO A 1 279 ? -1.739 6.049 -9.369 1.00 47.62 279 PRO A N 1
ATOM 2051 C CA . PRO A 1 279 ? -1.542 4.944 -8.419 1.00 47.62 279 PRO A CA 1
ATOM 2052 C C . PRO A 1 279 ? -0.937 5.343 -7.057 1.00 47.62 279 PRO A C 1
ATOM 2054 O O . PRO A 1 279 ? -0.726 4.478 -6.212 1.00 47.62 279 PRO A O 1
ATOM 2057 N N . PHE A 1 280 ? -0.676 6.634 -6.821 1.00 44.69 280 PHE A N 1
ATOM 2058 C CA . PHE A 1 280 ? -0.075 7.146 -5.582 1.00 44.69 280 PHE A CA 1
ATOM 2059 C C . PHE A 1 280 ? -0.735 8.407 -4.997 1.00 44.69 280 PHE A C 1
ATOM 2061 O O . PHE A 1 280 ? -0.358 8.808 -3.900 1.00 44.69 280 PHE A O 1
ATOM 2068 N N . ALA A 1 281 ? -1.656 9.069 -5.709 1.00 39.00 281 ALA A N 1
ATOM 2069 C CA . ALA A 1 281 ? -2.042 10.451 -5.381 1.00 39.00 281 ALA A CA 1
ATOM 2070 C C . ALA A 1 281 ? -3.489 10.618 -4.894 1.00 39.00 281 ALA A C 1
ATOM 2072 O O . ALA A 1 281 ? -3.777 11.534 -4.127 1.00 39.00 281 ALA A O 1
ATOM 2073 N N . ASP A 1 282 ? -4.401 9.738 -5.304 1.00 34.56 282 ASP A N 1
ATOM 2074 C CA . ASP A 1 282 ? -5.809 9.853 -4.932 1.00 34.56 282 ASP A CA 1
ATOM 2075 C C . ASP A 1 282 ? -6.019 9.180 -3.559 1.00 34.56 282 ASP A C 1
ATOM 2077 O O . ASP A 1 282 ? -6.328 7.995 -3.480 1.00 34.56 282 ASP A O 1
ATOM 2081 N N . ALA A 1 283 ? -5.752 9.936 -2.482 1.00 38.44 283 ALA A N 1
ATOM 2082 C CA . ALA A 1 283 ? -5.936 9.531 -1.076 1.00 38.44 283 ALA A CA 1
ATOM 2083 C C . ALA A 1 283 ? -6.191 10.730 -0.124 1.00 38.44 283 ALA A C 1
ATOM 2085 O O . ALA A 1 283 ? -5.824 10.698 1.052 1.00 38.44 283 ALA A O 1
ATOM 2086 N N . HIS A 1 284 ? -6.776 11.821 -0.637 1.00 38.97 284 HIS A N 1
ATOM 2087 C CA . HIS A 1 284 ? -6.762 13.157 -0.012 1.00 38.97 284 HIS A CA 1
ATOM 2088 C C . HIS A 1 284 ? -7.479 13.309 1.350 1.00 38.97 284 HIS A C 1
ATOM 2090 O O . HIS A 1 284 ? -7.305 14.342 1.992 1.00 38.97 284 HIS A O 1
ATOM 2096 N N . ASP A 1 285 ? -8.268 12.331 1.810 1.00 41.38 285 ASP A N 1
ATOM 2097 C CA . ASP A 1 285 ? -8.832 12.343 3.169 1.00 41.38 285 ASP A CA 1
ATOM 2098 C C . ASP A 1 285 ? -8.980 10.924 3.749 1.00 41.38 285 ASP A C 1
ATOM 2100 O O . ASP A 1 285 ? -9.979 10.232 3.534 1.00 41.38 285 ASP A O 1
ATOM 2104 N N . ALA A 1 286 ? -7.986 10.526 4.548 1.00 42.41 286 ALA A N 1
ATOM 2105 C CA . ALA A 1 286 ? -7.976 9.295 5.343 1.00 42.41 286 ALA A CA 1
ATOM 2106 C C . ALA A 1 286 ? -8.848 9.374 6.623 1.00 42.41 286 ALA A C 1
ATOM 2108 O O . ALA A 1 286 ? -8.668 8.586 7.549 1.00 42.41 286 ALA A O 1
ATOM 2109 N N . GLY A 1 287 ? -9.782 10.328 6.712 1.00 37.50 287 GLY A N 1
ATOM 2110 C CA . GLY A 1 287 ? -10.586 10.598 7.904 1.00 37.50 287 GLY A CA 1
ATOM 2111 C C . GLY A 1 287 ? -9.873 11.482 8.930 1.00 37.50 287 GLY A C 1
ATOM 2112 O O . GLY A 1 287 ? -10.140 11.358 10.128 1.00 37.50 287 GLY A O 1
ATOM 2113 N N . ALA A 1 288 ? -8.961 12.350 8.481 1.00 35.03 288 ALA A N 1
ATOM 2114 C CA . ALA A 1 288 ? -8.262 13.283 9.359 1.00 35.03 288 ALA A CA 1
ATOM 2115 C C . ALA A 1 288 ? -9.242 14.358 9.878 1.00 35.03 288 ALA A C 1
ATOM 2117 O O . ALA A 1 288 ? -10.089 14.834 9.120 1.00 35.03 288 ALA A O 1
ATOM 2118 N N . PRO A 1 289 ? -9.170 14.772 11.157 1.00 29.56 289 PRO A N 1
ATOM 2119 C CA . PRO A 1 289 ? -10.073 15.795 11.671 1.00 29.56 289 PRO A CA 1
ATOM 2120 C C . PRO A 1 289 ? -9.810 17.145 10.991 1.00 29.56 289 PRO A C 1
ATOM 2122 O O . PRO A 1 289 ? -8.675 17.628 10.968 1.00 29.56 289 PRO A O 1
ATOM 2125 N N . HIS A 1 290 ? -10.874 17.794 10.507 1.00 27.64 290 HIS A N 1
ATOM 2126 C CA . HIS A 1 290 ? -10.855 19.195 10.075 1.00 27.64 290 HIS A CA 1
ATOM 2127 C C . HIS A 1 290 ? -10.670 20.138 11.281 1.00 27.64 290 HIS A C 1
ATOM 2129 O O . HIS A 1 290 ? -11.581 20.862 11.681 1.00 27.64 290 HIS A O 1
ATOM 2135 N N . SER A 1 291 ? -9.471 20.154 11.863 1.00 31.03 291 SER A N 1
ATOM 2136 C CA . SER A 1 291 ? -9.050 21.252 12.732 1.00 31.03 291 SER A CA 1
ATOM 2137 C C . SER A 1 291 ? -8.962 22.532 11.907 1.00 31.03 291 SER A C 1
ATOM 2139 O O . SER A 1 291 ? -8.308 22.562 10.862 1.00 31.03 291 SER A O 1
ATOM 2141 N N . ALA A 1 292 ? -9.613 23.593 12.386 1.00 27.47 292 ALA A N 1
ATOM 2142 C CA . ALA A 1 292 ? -9.532 24.917 11.782 1.00 27.47 292 ALA A CA 1
ATOM 2143 C C . ALA A 1 292 ? -8.073 25.398 11.683 1.00 27.47 292 ALA A C 1
ATOM 2145 O O . ALA A 1 292 ? -7.215 25.000 12.475 1.00 27.47 292 ALA A O 1
ATOM 2146 N N . VAL A 1 293 ? -7.792 26.269 10.709 1.00 28.50 293 VAL A N 1
ATOM 2147 C CA . VAL A 1 293 ? -6.443 26.798 10.467 1.00 28.50 293 VAL A CA 1
ATOM 2148 C C . VAL A 1 293 ? -6.006 27.674 11.642 1.00 28.50 293 VAL A C 1
ATOM 2150 O O . VAL A 1 293 ? -6.333 28.856 11.712 1.00 28.50 293 VAL A O 1
ATOM 2153 N N . VAL A 1 294 ? -5.233 27.089 12.555 1.00 29.27 294 VAL A N 1
ATOM 2154 C CA . VAL A 1 294 ? -4.434 27.841 13.524 1.00 29.27 294 VAL A CA 1
ATOM 2155 C C . VAL A 1 294 ? -3.233 28.418 12.762 1.00 29.27 294 VAL A C 1
ATOM 2157 O O . VAL A 1 294 ? -2.477 27.638 12.174 1.00 29.27 294 VAL A O 1
ATOM 2160 N N . PRO A 1 295 ? -3.049 29.752 12.711 1.00 30.86 295 PRO A N 1
ATOM 2161 C CA . PRO A 1 295 ? -1.873 30.345 12.081 1.00 30.86 295 PRO A CA 1
ATOM 2162 C C . PRO A 1 295 ? -0.599 29.939 12.843 1.00 30.86 295 PRO A C 1
ATOM 2164 O O . PRO A 1 295 ? -0.667 29.674 14.047 1.00 30.86 295 PRO A O 1
ATOM 2167 N N . PRO A 1 296 ? 0.570 29.881 12.179 1.00 34.28 296 PRO A N 1
ATOM 2168 C CA . PRO A 1 296 ? 1.808 29.474 12.831 1.00 34.28 296 PRO A CA 1
ATOM 2169 C C . PRO A 1 296 ? 2.138 30.411 13.997 1.00 34.28 296 PRO A C 1
ATOM 2171 O O . PRO A 1 296 ? 2.197 31.630 13.832 1.00 34.28 296 PRO A O 1
ATOM 2174 N N . VAL A 1 297 ? 2.381 29.828 15.174 1.00 37.88 297 VAL A N 1
ATOM 2175 C CA . VAL A 1 297 ? 2.925 30.564 16.320 1.00 37.88 297 VAL A CA 1
ATOM 2176 C C . VAL A 1 297 ? 4.311 31.082 15.916 1.00 37.88 297 VAL A C 1
ATOM 2178 O O . VAL A 1 297 ? 5.146 30.270 15.504 1.00 37.88 297 VAL A O 1
ATOM 2181 N N . PRO A 1 298 ? 4.582 32.399 15.985 1.00 36.62 298 PRO A N 1
ATOM 2182 C CA . PRO A 1 298 ? 5.893 32.928 15.637 1.00 36.62 298 PRO A CA 1
ATOM 2183 C C . PRO A 1 298 ? 6.953 32.375 16.593 1.00 36.62 298 PRO A C 1
ATOM 2185 O O . PRO A 1 298 ? 6.704 32.219 17.791 1.00 36.62 298 PRO A O 1
ATOM 2188 N N . ALA A 1 299 ? 8.141 32.081 16.062 1.00 41.16 299 ALA A N 1
ATOM 2189 C CA . ALA A 1 299 ? 9.250 31.586 16.869 1.00 41.16 299 ALA A CA 1
ATOM 2190 C C . ALA A 1 299 ? 9.588 32.585 17.997 1.00 41.16 299 ALA A C 1
ATOM 2192 O O . ALA A 1 299 ? 9.572 33.797 17.756 1.00 41.16 299 ALA A O 1
ATOM 2193 N N . PRO A 1 300 ? 9.903 32.112 19.218 1.00 38.84 300 PRO A N 1
ATOM 2194 C CA . PRO A 1 300 ? 10.304 32.999 20.301 1.00 38.84 300 PRO A CA 1
ATOM 2195 C C . PRO A 1 300 ? 11.580 33.747 19.907 1.00 38.84 300 PRO A C 1
ATOM 2197 O O . PRO A 1 300 ? 12.555 33.138 19.464 1.00 38.84 300 PRO A O 1
ATOM 2200 N N . ALA A 1 301 ? 11.570 35.070 20.075 1.00 43.16 301 ALA A N 1
ATOM 2201 C CA . ALA A 1 301 ? 12.739 35.903 19.823 1.00 43.16 301 ALA A CA 1
ATOM 2202 C C . ALA A 1 301 ? 13.932 35.455 20.696 1.00 43.16 301 ALA A C 1
ATOM 2204 O O . ALA A 1 301 ? 13.718 34.995 21.827 1.00 43.16 301 ALA A O 1
ATOM 2205 N N . PRO A 1 302 ? 15.183 35.591 20.212 1.00 37.91 302 PRO A N 1
ATOM 2206 C CA . PRO A 1 302 ? 16.356 35.318 21.032 1.00 37.91 302 PRO A CA 1
ATOM 2207 C C . PRO A 1 302 ? 16.320 36.194 22.289 1.00 37.91 302 PRO A C 1
ATOM 2209 O O . PRO A 1 302 ? 16.050 37.393 22.217 1.00 37.91 302 PRO A O 1
ATOM 2212 N N . ARG A 1 303 ? 16.572 35.585 23.453 1.00 42.12 303 ARG A N 1
ATOM 2213 C CA . ARG A 1 303 ? 16.659 36.316 24.721 1.00 42.12 303 ARG A CA 1
ATOM 2214 C C . ARG A 1 303 ? 17.939 37.142 24.721 1.00 42.12 303 ARG A C 1
ATOM 2216 O O . ARG A 1 303 ? 19.023 36.566 24.764 1.00 42.12 303 ARG A O 1
ATOM 2223 N N . ASP A 1 304 ? 17.797 38.461 24.675 1.00 40.09 304 ASP A N 1
ATOM 2224 C CA . ASP A 1 304 ? 18.928 39.370 24.838 1.00 40.09 304 ASP A CA 1
ATOM 2225 C C . ASP A 1 304 ? 19.464 39.318 26.282 1.00 40.09 304 ASP A C 1
ATOM 2227 O O . ASP A 1 304 ? 18.721 39.090 27.242 1.00 40.09 304 ASP A O 1
ATOM 2231 N N . GLY A 1 305 ? 20.776 39.474 26.427 1.00 46.66 305 GLY A N 1
ATOM 2232 C CA . GLY A 1 305 ? 21.512 39.211 27.658 1.00 46.66 305 GLY A CA 1
ATOM 2233 C C . GLY A 1 305 ? 21.551 40.410 28.598 1.00 46.66 305 GLY A C 1
ATOM 2234 O O . GLY A 1 305 ? 22.557 41.112 28.652 1.00 46.66 305 GLY A O 1
ATOM 2235 N N . SER A 1 306 ? 20.497 40.618 29.389 1.00 37.34 306 SER A N 1
ATOM 2236 C CA . SER A 1 306 ? 20.537 41.552 30.525 1.00 37.34 306 SER A CA 1
ATOM 2237 C C . SER A 1 306 ? 19.817 40.991 31.757 1.00 37.34 306 SER A C 1
ATOM 2239 O O . SER A 1 306 ? 18.594 40.896 31.800 1.00 37.34 306 SER A O 1
ATOM 2241 N N . ASP A 1 307 ? 20.609 40.616 32.764 1.00 39.53 307 ASP A N 1
ATOM 2242 C CA . ASP A 1 307 ? 20.163 40.101 34.064 1.00 39.53 307 ASP A CA 1
ATOM 2243 C C . ASP A 1 307 ? 20.343 41.182 35.152 1.00 39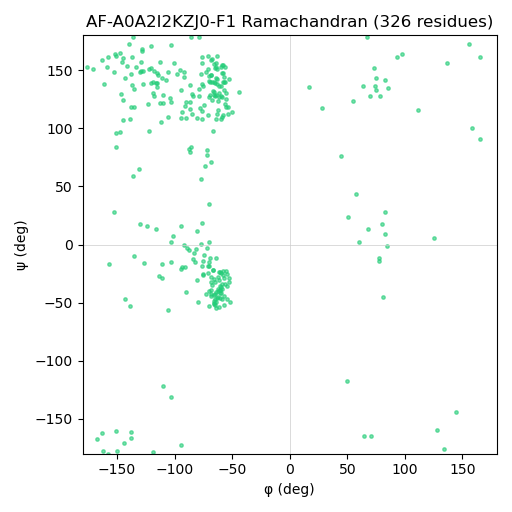.53 307 ASP A C 1
ATOM 2245 O O . ASP A 1 307 ? 21.482 41.526 35.487 1.00 39.53 307 ASP A O 1
ATOM 2249 N N . PRO A 1 308 ? 19.256 41.775 35.683 1.00 42.62 308 PRO A N 1
ATOM 2250 C CA . PRO A 1 308 ? 19.310 42.688 36.815 1.00 42.62 308 PRO A CA 1
ATOM 2251 C C . PRO A 1 308 ? 19.081 41.930 38.132 1.00 42.62 308 PRO A C 1
ATOM 2253 O O . PRO A 1 308 ? 17.987 41.439 38.412 1.00 42.62 308 PRO A O 1
ATOM 2256 N N . THR A 1 309 ? 20.114 41.888 38.972 1.00 42.84 309 THR A N 1
ATOM 2257 C CA . THR A 1 309 ? 20.114 41.158 40.247 1.00 42.84 309 THR A CA 1
ATOM 2258 C C . THR A 1 309 ? 18.980 41.565 41.205 1.00 42.84 309 THR A C 1
ATOM 2260 O O . THR A 1 309 ? 18.707 42.758 41.378 1.00 42.84 309 THR A O 1
ATOM 2263 N N . PRO A 1 310 ? 18.354 40.604 41.917 1.00 40.00 310 PRO A N 1
ATOM 2264 C CA . PRO A 1 310 ? 17.470 40.920 43.032 1.00 40.00 310 PRO A CA 1
ATOM 2265 C C . PRO A 1 310 ? 18.280 41.467 44.218 1.00 40.00 310 PRO A C 1
ATOM 2267 O O . PRO A 1 310 ? 19.397 41.022 44.484 1.00 40.00 310 PRO A O 1
ATOM 2270 N N . ARG A 1 311 ? 17.700 42.420 44.956 1.00 38.28 311 ARG A N 1
ATOM 2271 C CA . ARG A 1 311 ? 18.217 42.912 46.245 1.00 38.28 311 ARG A CA 1
ATOM 2272 C C . ARG A 1 311 ? 17.296 42.481 47.383 1.00 38.28 311 ARG A C 1
ATOM 2274 O O . ARG A 1 311 ? 16.079 42.491 47.222 1.00 38.28 311 ARG A O 1
ATOM 2281 N N . ASP A 1 312 ? 17.887 42.158 48.528 1.00 36.66 312 ASP A N 1
ATOM 2282 C CA . ASP A 1 312 ? 17.183 41.802 49.763 1.00 36.66 312 ASP A CA 1
ATOM 2283 C C . ASP A 1 312 ? 16.417 42.980 50.395 1.00 36.66 312 ASP A C 1
ATOM 2285 O O . ASP A 1 312 ? 16.802 44.140 50.227 1.00 36.66 312 ASP A O 1
ATOM 2289 N N . GLY A 1 313 ? 15.418 42.678 51.240 1.00 31.86 313 GLY A N 1
ATOM 2290 C CA . GLY A 1 313 ? 14.988 43.614 52.291 1.00 31.86 313 GLY A CA 1
ATOM 2291 C C . GLY A 1 313 ? 13.573 43.455 52.869 1.00 31.86 313 GLY A C 1
ATOM 2292 O O . GLY A 1 313 ? 12.649 44.042 52.324 1.00 31.86 313 GLY A O 1
ATOM 2293 N N . PHE A 1 314 ? 13.472 42.820 54.053 1.00 33.03 314 PHE A N 1
ATOM 2294 C CA . PHE A 1 314 ? 12.400 42.945 55.080 1.00 33.03 314 PHE A CA 1
ATOM 2295 C C . PHE A 1 314 ? 10.955 42.493 54.693 1.00 33.03 314 PHE A C 1
ATOM 2297 O O . PHE A 1 314 ? 10.512 42.703 53.575 1.00 33.03 314 PHE A O 1
ATOM 2304 N N . ALA A 1 315 ? 10.147 41.761 55.488 1.00 34.78 315 ALA A N 1
ATOM 2305 C CA . ALA A 1 315 ? 9.912 41.636 56.950 1.00 34.78 315 ALA A CA 1
ATOM 2306 C C . ALA A 1 315 ? 9.118 42.822 57.561 1.00 34.78 315 ALA A C 1
ATOM 2308 O O . ALA A 1 315 ? 9.463 43.965 57.294 1.00 34.78 315 ALA A O 1
ATOM 2309 N N . ALA A 1 316 ? 8.080 42.676 58.401 1.00 35.53 316 ALA A N 1
ATOM 2310 C CA . ALA A 1 316 ? 7.308 41.529 58.941 1.00 35.53 316 ALA A CA 1
ATOM 2311 C C . ALA A 1 316 ? 5.846 42.034 59.246 1.00 35.53 316 ALA A C 1
ATOM 2313 O O . ALA A 1 316 ? 5.472 43.049 58.666 1.00 35.53 316 ALA A O 1
ATOM 2314 N N . ASP A 1 317 ? 4.929 41.479 60.061 1.00 34.91 317 ASP A N 1
ATOM 2315 C CA . ASP A 1 317 ? 4.896 40.383 61.057 1.00 34.91 317 ASP A CA 1
ATOM 2316 C C . ASP A 1 317 ? 3.421 39.940 61.352 1.00 34.91 317 ASP A C 1
ATOM 2318 O O . ASP A 1 317 ? 2.483 40.537 60.831 1.00 34.91 317 ASP A O 1
ATOM 2322 N N . ALA A 1 318 ? 3.243 38.977 62.273 1.00 36.78 318 ALA A N 1
ATOM 2323 C CA . ALA A 1 318 ? 2.082 38.729 63.153 1.00 36.78 318 ALA A CA 1
ATOM 2324 C C . ALA A 1 318 ? 0.800 38.035 62.608 1.00 36.78 318 ALA A C 1
ATOM 2326 O O . ALA A 1 318 ? 0.150 38.465 61.661 1.00 36.78 318 ALA A O 1
ATOM 2327 N N . GLY A 1 319 ? 0.378 36.973 63.319 1.00 31.83 319 GLY A N 1
ATOM 2328 C CA . GLY A 1 319 ? -0.974 36.369 63.279 1.00 31.83 319 GLY A CA 1
ATOM 2329 C C . GLY A 1 319 ? -1.801 36.778 64.521 1.00 31.83 319 GLY A C 1
ATOM 2330 O O . GLY A 1 319 ? -1.728 37.945 64.897 1.00 31.83 319 GLY A O 1
ATOM 2331 N N . PRO A 1 320 ? -2.469 35.861 65.272 1.00 54.75 320 PRO A N 1
ATOM 2332 C CA . PRO A 1 320 ? -2.711 34.427 65.012 1.00 54.75 320 PRO A CA 1
ATOM 2333 C C . PRO A 1 320 ? -4.105 33.883 65.491 1.00 54.75 320 PRO A C 1
ATOM 2335 O O . PRO A 1 320 ? -4.920 34.615 66.040 1.00 54.75 320 PRO A O 1
ATOM 2338 N N . ARG A 1 321 ? -4.280 32.543 65.442 1.00 42.69 321 ARG A N 1
ATOM 2339 C CA . ARG A 1 321 ? -5.272 31.682 66.168 1.00 42.69 321 ARG A CA 1
ATOM 2340 C C . ARG A 1 321 ? -6.704 31.549 65.603 1.00 42.69 321 ARG A C 1
ATOM 2342 O O . ARG A 1 321 ? -7.330 32.517 65.204 1.00 42.69 321 ARG A O 1
ATOM 2349 N N . GLY A 1 322 ? -7.252 30.327 65.705 1.00 36.09 322 GLY A N 1
ATOM 2350 C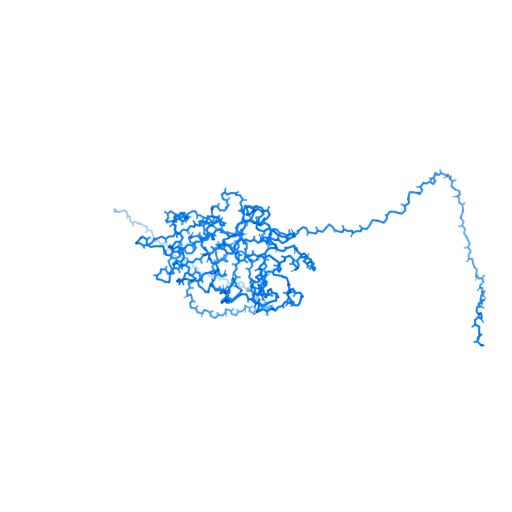 CA . GLY A 1 322 ? -8.664 29.995 65.441 1.00 36.09 322 GLY A CA 1
ATOM 2351 C C . GLY A 1 322 ? -8.896 28.483 65.282 1.00 36.09 322 GLY A C 1
ATOM 2352 O O . GLY A 1 322 ? -8.733 27.954 64.190 1.00 36.09 322 GLY A O 1
ATOM 2353 N N . GLY A 1 323 ? -9.197 27.782 66.383 1.00 38.28 323 GLY A N 1
ATOM 2354 C CA . GLY A 1 323 ? -9.330 26.315 66.457 1.00 38.28 323 GLY A CA 1
ATOM 2355 C C . GLY A 1 323 ? -10.761 25.755 66.286 1.00 38.28 323 GLY A C 1
ATOM 2356 O O . GLY A 1 323 ? -11.664 26.510 65.938 1.00 38.28 323 GLY A O 1
ATOM 2357 N N . PRO A 1 324 ? -10.975 24.436 66.501 1.00 63.06 324 PRO A N 1
ATOM 2358 C CA . PRO A 1 324 ? -11.839 23.645 65.613 1.00 63.06 324 PRO A CA 1
ATOM 2359 C C . PRO A 1 324 ? -13.066 22.965 66.261 1.00 63.06 324 PRO A C 1
ATOM 2361 O O . PRO A 1 324 ? -13.166 22.830 67.478 1.00 63.06 324 PRO A O 1
ATOM 2364 N N . GLY A 1 325 ? -13.941 22.415 65.411 1.00 41.41 325 GLY A N 1
ATOM 2365 C CA . GLY A 1 325 ? -15.018 21.473 65.753 1.00 41.41 325 GLY A CA 1
ATOM 2366 C C . GLY A 1 325 ? -16.026 21.338 64.598 1.00 41.41 325 GLY A C 1
ATOM 2367 O O . GLY A 1 325 ? -16.050 22.196 63.723 1.00 41.41 325 GLY A O 1
ATOM 2368 N N . ALA A 1 326 ? -16.872 20.310 64.508 1.00 48.34 326 ALA A N 1
ATOM 2369 C CA . ALA A 1 326 ? -16.894 19.004 65.179 1.00 48.34 326 ALA A CA 1
ATOM 2370 C C . ALA A 1 326 ? -17.738 18.021 64.322 1.00 48.34 326 ALA A C 1
ATOM 2372 O O . ALA A 1 326 ? -18.222 18.393 63.255 1.00 48.34 326 ALA A O 1
ATOM 2373 N N . ARG A 1 327 ? -17.891 16.761 64.754 1.00 47.31 327 ARG A N 1
ATOM 2374 C CA . ARG A 1 327 ? -18.662 15.732 64.024 1.00 47.31 327 ARG A CA 1
ATOM 2375 C C . ARG A 1 327 ? -20.177 15.966 64.102 1.00 47.31 327 ARG A C 1
ATOM 2377 O O . ARG A 1 327 ? -20.668 16.382 65.150 1.00 47.31 327 ARG A O 1
ATOM 2384 N N . GLY A 1 328 ? -20.875 15.563 63.042 1.00 52.06 328 GLY A N 1
ATOM 2385 C CA . GLY A 1 328 ? -22.278 15.137 63.016 1.00 52.06 328 GLY A CA 1
ATOM 2386 C C . GLY A 1 328 ? -22.354 13.833 62.234 1.00 52.06 328 GLY A C 1
ATOM 2387 O O . GLY A 1 328 ? -21.652 13.776 61.200 1.00 52.06 328 GLY A O 1
#

Secondary structure (DSSP, 8-state):
-------------------------------------------PPPTTTSHHHHHHHTGGGGG-EEETTEEE--TTT---EE--SS--HHHHHHHHHHH-TT-EEEEESSTTT-STT-EEEEEEEEEEEEESS------TTPEEE-GGGHHHHHHHHHHH--S---TTGGGGS-EEEEEETTEEEEEEEE----TTEEEEEEEEE-GGGTTSSHHHHHHHHHHHHHHTTTPEEEEEEETT-HHHHHHHHHHTEEEEEEEEEEEEEPSSPPPS-PPPP-TTT----SS------PPPPPPPPP--------------------------

Radius of gyration: 33.9 Å; Cα contacts (8 Å, |Δi|>4): 529; chains: 1; bounding box: 108×60×104 Å

InterPro domains:
  IPR000182 GNAT domain [PS51186] (140-276)
  IPR013653 GCN5-related N-acetyltransferase Rv2170-like domain [PF08445] (175-259)
  IPR016181 Acyl-CoA N-acyltransferase [SSF55729] (143-269)
  IPR050680 YpeA/RimI acetyltransferase [PTHR43420] (157-260)

Solvent-accessible surface area (backbone atoms only — not comparable to full-atom values): 20324 Å² total; per-residue (Å²): 132,86,79,88,85,92,87,91,84,90,88,92,82,83,90,88,88,88,89,89,83,84,85,86,89,80,80,91,78,89,76,75,93,71,85,82,72,83,73,71,76,81,76,76,79,54,50,79,78,48,31,58,39,32,10,42,74,44,80,39,39,91,50,46,48,72,40,93,75,29,38,26,45,49,79,51,36,36,78,57,57,23,64,53,100,77,71,50,79,62,45,55,48,36,49,38,76,72,63,42,43,41,32,77,46,52,42,69,64,70,70,88,75,58,59,93,91,39,54,72,80,47,71,46,59,25,34,34,31,31,61,80,60,53,72,52,40,77,47,99,70,54,42,79,55,56,83,89,41,43,66,54,48,51,56,42,42,74,76,44,39,47,43,78,78,41,89,41,32,69,76,46,51,60,32,38,32,36,64,58,94,83,44,65,42,32,36,22,23,36,58,43,38,13,81,64,34,38,22,53,35,65,46,25,34,36,78,95,59,49,73,70,53,59,44,62,47,39,52,18,24,49,39,28,65,37,44,77,72,73,29,43,48,30,34,73,47,35,59,84,34,56,52,50,51,52,50,42,47,72,52,18,33,42,82,74,45,79,44,40,40,36,35,32,32,28,67,65,76,52,73,95,73,81,84,78,76,61,72,65,64,47,42,82,61,40,43,51,72,87,69,75,91,74,74,82,79,76,79,80,73,83,83,76,94,77,86,83,80,88,78,89,81,83,88,86,82,86,86,84,91,87,88,91,85,81,93,130

Organism: NCBI:txid1836972

Mean predicted aligned error: 15.08 Å

Foldseek 3Di:
DDDDDDDDDDDDDDDDDDDDDDDDDDDDDDDDDDPPPPPPDDPPDDCVVQLQLLQCVPVVVVQWDDDDQKTDGDPQAALAIGHPPDQDPVNLVSVLVRQDAFAKYKDKAPDDCPPPPWAWPDKFKKFKKWFDFAQADADPQKDWDDLVCLVLLVVQCVQWVQFDDHSNNRVQFTKIFGDDPNHTFFIWEWHGDGPQATEIGPQAGHPVCFPVCRSVNRVSNRQVVQVVVRHIYMYMATPVLVLVVVSCVVSRIDTPDMMMIIMTGNHDDDDDDDHDDDRHHRRNCSSRDPDDDDDDDDDDDDDDDDDDDDDDDDDDDDDDDDDDDDDD